Protein AF-A0A2P4P1Z4-F1 (afdb_monomer)

Solvent-accessible surface area (backbone atoms only — not comparable to full-atom values): 16993 Å² total; per-residue (Å²): 108,57,74,48,40,74,39,77,83,40,40,63,58,48,37,66,72,49,64,57,56,82,47,60,78,41,67,63,59,91,51,90,86,44,72,83,22,44,35,28,28,55,31,28,27,41,84,51,92,60,64,43,72,95,74,60,34,35,40,62,39,77,93,48,56,87,34,46,59,41,37,44,64,33,46,24,47,66,68,79,73,81,83,72,79,73,76,66,79,81,79,76,58,60,64,59,54,50,40,52,55,52,40,50,48,51,74,61,66,78,55,70,87,74,27,47,30,31,40,32,29,85,92,46,75,46,59,39,48,59,70,57,44,33,75,73,21,66,48,51,36,49,57,59,67,70,51,76,87,83,62,101,53,85,54,45,79,44,82,46,83,92,63,52,58,66,54,50,50,28,54,52,36,33,64,47,69,42,53,64,69,62,30,45,47,68,54,59,69,77,51,82,93,83,55,98,53,54,67,62,50,52,49,52,51,51,51,54,43,39,46,47,22,51,73,51,62,38,86,61,36,63,62,50,36,52,46,54,68,72,66,63,73,68,41,69,86,48,34,66,60,52,30,54,51,17,59,75,41,69,35,61,70,45,26,54,47,32,50,53,49,44,69,76,41,44,68,61,32,50,54,48,49,70,74,68,49,83,51,68,65,63,46,49,54,54,51,51,50,61,54,61,67,73,114

Sequence (295 aa):
MNENSKEENMKVLIKSKINDPNKKLFLNGDDPFDEKNWVTGKDLVFGLIADIGFRKIYKVKDCLKEYRDLLLLAGASEIKTPSISLLSNPTFNSKDKLLNSLLDKLVSQSDDKNFDVIFIIGEEKIGANKCVLSAVSTYFETMFSNGSNKSTENKIEISINDTTPNIFWVILRWLYGQSFEDAAKSVLRKRDEFTTEKESYELTFLIDILKATDFYEVELKDEVEDLIINSKYINFANVCEILELSDKFKATRLKDYCEKYIKLNRQLVIDQLVEFHEDTNERSKMLDLLLAVNE

Secondary structure (DSSP, 8-state):
-TTGGGSHHHHHHHHHHS--TTSEEEE-SS-TT-TTTEEEGGGEEET-SS-BGGGTBEE--HHHHTTHHHHHHTT-EE---------------HHHHHHHHHHHHHHHT--GGG-SEEEEETTEEEEE-HHHHHHH-HHHHHHHHHS----SSS-EEEEE-SS-HHHHHHHHHHHTT--HHHHHHHHHTTS-TT-TTHHHHHHHHHHHHHHHHHHTT-TTHHHHHHHHHHTT---TTTHHHHHHHHHHTT-HHHHHHHHHHHHHTHHHHHHHHHHH---HHHHHHHHHHHHHTT-

Radius of gyration: 38.15 Å; Cα contacts (8 Å, |Δi|>4): 318; chains: 1; bounding box: 73×74×98 Å

Structure (mmCIF, N/CA/C/O backbone):
data_AF-A0A2P4P1Z4-F1
#
_entry.id   AF-A0A2P4P1Z4-F1
#
loop_
_atom_site.group_PDB
_atom_site.id
_atom_site.type_symbol
_atom_site.label_atom_id
_atom_site.label_alt_id
_atom_site.label_comp_id
_atom_site.label_asym_id
_atom_site.label_entity_id
_atom_site.label_seq_id
_atom_site.pdbx_PDB_ins_code
_atom_site.Cartn_x
_atom_site.Cartn_y
_atom_site.Cartn_z
_atom_site.occupancy
_atom_site.B_iso_or_equiv
_atom_site.auth_seq_id
_atom_site.auth_comp_id
_atom_site.auth_asym_id
_atom_site.auth_atom_id
_atom_site.pdbx_PDB_model_num
ATOM 1 N N . MET A 1 1 ? 31.715 -40.811 -46.498 1.00 64.75 1 MET A N 1
ATOM 2 C CA . MET A 1 1 ? 32.907 -40.011 -46.110 1.00 64.75 1 MET A CA 1
ATOM 3 C C . MET A 1 1 ? 32.748 -39.365 -44.741 1.00 64.75 1 MET A C 1
ATOM 5 O O . MET A 1 1 ? 33.684 -39.470 -43.966 1.00 64.75 1 MET A O 1
ATOM 9 N N . ASN A 1 2 ? 31.602 -38.747 -44.426 1.00 71.94 2 ASN A N 1
ATOM 10 C CA . ASN A 1 2 ? 31.367 -38.125 -43.115 1.00 71.94 2 ASN A CA 1
ATOM 11 C C . ASN A 1 2 ? 31.402 -39.110 -41.931 1.00 71.94 2 ASN A C 1
ATOM 13 O O . ASN A 1 2 ? 31.990 -38.837 -40.891 1.00 71.94 2 ASN A O 1
ATOM 17 N N . GLU A 1 3 ? 30.798 -40.285 -42.093 1.00 73.88 3 GLU A N 1
ATOM 18 C CA . GLU A 1 3 ? 30.838 -41.337 -41.068 1.00 73.88 3 GLU A CA 1
ATOM 19 C C . GLU A 1 3 ? 32.280 -41.805 -40.837 1.00 73.88 3 GLU A C 1
ATOM 21 O O . GLU A 1 3 ? 32.770 -41.786 -39.713 1.00 73.88 3 GLU A O 1
ATOM 26 N N . ASN A 1 4 ? 33.017 -42.047 -41.925 1.00 74.94 4 ASN A N 1
ATOM 27 C CA . ASN A 1 4 ? 34.432 -42.414 -41.872 1.00 74.94 4 ASN A CA 1
ATOM 28 C C . ASN A 1 4 ? 35.324 -41.311 -41.266 1.00 74.94 4 ASN A C 1
ATOM 30 O O . ASN A 1 4 ? 36.367 -41.631 -40.713 1.00 74.94 4 ASN A O 1
ATOM 34 N N . SER A 1 5 ? 34.965 -40.020 -41.339 1.00 72.69 5 SER A N 1
ATOM 35 C CA . SER A 1 5 ? 35.764 -38.956 -40.695 1.00 72.69 5 SER A CA 1
ATOM 36 C C . SER A 1 5 ? 35.716 -38.981 -39.166 1.00 72.69 5 SER A C 1
ATOM 38 O O .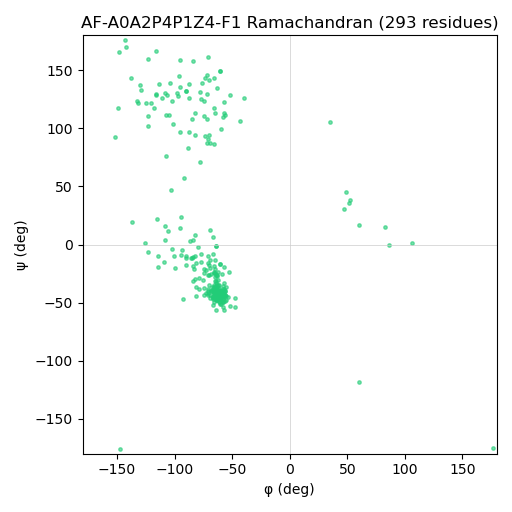 SER A 1 5 ? 36.556 -38.343 -38.526 1.00 72.69 5 SER A O 1
ATOM 40 N N . LYS A 1 6 ? 34.783 -39.740 -38.582 1.00 73.00 6 LYS A N 1
ATOM 41 C CA . LYS A 1 6 ? 34.670 -39.936 -37.132 1.00 73.00 6 LYS A CA 1
ATOM 42 C C . LYS A 1 6 ? 35.610 -41.032 -36.616 1.00 73.00 6 LYS A C 1
ATOM 44 O O . LYS A 1 6 ? 35.962 -41.020 -35.440 1.00 73.00 6 LYS A O 1
ATOM 49 N N . GLU A 1 7 ? 36.066 -41.936 -37.483 1.00 81.50 7 GLU A N 1
ATOM 50 C CA . GLU A 1 7 ? 36.982 -43.025 -37.133 1.00 81.50 7 GLU A CA 1
ATOM 51 C C . GLU A 1 7 ? 38.452 -42.594 -37.240 1.00 81.50 7 GLU A C 1
ATOM 53 O O . GLU A 1 7 ? 38.907 -42.143 -38.292 1.00 81.50 7 GLU A O 1
ATOM 58 N N . GLU A 1 8 ? 39.234 -42.782 -36.173 1.00 71.69 8 GLU A N 1
ATOM 59 C CA . GLU A 1 8 ? 40.626 -42.305 -36.095 1.00 71.69 8 GLU A CA 1
ATOM 60 C C . GLU A 1 8 ? 41.522 -42.871 -37.213 1.00 71.69 8 GLU A C 1
ATOM 62 O O . GLU A 1 8 ? 42.285 -42.135 -37.841 1.00 71.69 8 GLU A O 1
ATOM 67 N N . ASN A 1 9 ? 41.356 -44.155 -37.543 1.00 77.69 9 ASN A N 1
ATOM 68 C CA . ASN A 1 9 ? 42.131 -44.841 -38.582 1.00 77.69 9 ASN A CA 1
ATOM 69 C C . ASN A 1 9 ? 41.874 -44.281 -39.992 1.00 77.69 9 ASN A C 1
ATOM 71 O O . ASN A 1 9 ? 42.752 -44.315 -40.855 1.00 77.69 9 ASN A O 1
ATOM 75 N N . MET A 1 10 ? 40.684 -43.727 -40.230 1.00 78.38 10 MET A N 1
ATOM 76 C CA . MET A 1 10 ? 40.268 -43.216 -41.536 1.00 78.38 10 MET A CA 1
ATOM 77 C C . MET A 1 10 ? 40.630 -41.738 -41.733 1.00 78.38 10 MET A C 1
ATOM 79 O O . MET A 1 10 ? 40.727 -41.280 -42.875 1.00 78.38 10 MET A O 1
ATOM 83 N N . LYS A 1 11 ? 40.928 -40.992 -40.658 1.00 79.94 11 LYS A N 1
ATOM 84 C CA . LYS A 1 11 ? 41.331 -39.574 -40.730 1.00 79.94 11 LYS A CA 1
ATOM 85 C C . LYS A 1 11 ? 42.596 -39.360 -41.560 1.00 79.94 11 LYS A C 1
ATOM 87 O O . LYS A 1 11 ? 42.655 -38.416 -42.347 1.00 79.94 11 LYS A O 1
ATOM 92 N N . VAL A 1 12 ? 43.598 -40.231 -41.419 1.00 79.50 12 VAL A N 1
ATOM 93 C CA . VAL A 1 12 ? 44.870 -40.140 -42.164 1.00 79.50 12 VAL A CA 1
ATOM 94 C C . VAL A 1 12 ? 44.648 -40.358 -43.663 1.00 79.50 12 VAL A C 1
ATOM 96 O O . VAL A 1 12 ? 45.195 -39.626 -44.490 1.00 79.50 12 VAL A O 1
ATOM 99 N N . LEU A 1 13 ? 43.791 -41.319 -44.021 1.00 79.31 13 LEU A N 1
ATOM 100 C CA . LEU A 1 13 ? 43.437 -41.603 -45.410 1.00 79.31 13 LEU A CA 1
ATOM 101 C C . LEU A 1 13 ? 42.612 -40.467 -46.033 1.00 79.31 13 LEU A C 1
ATOM 103 O O . LEU A 1 13 ? 42.835 -40.092 -47.179 1.00 79.31 13 LEU A O 1
ATOM 107 N N . ILE A 1 14 ? 41.684 -39.880 -45.276 1.00 80.00 14 ILE A N 1
ATOM 108 C CA . ILE A 1 14 ? 40.886 -38.739 -45.738 1.00 80.00 14 ILE A CA 1
ATOM 109 C C . ILE A 1 14 ? 41.783 -37.516 -45.963 1.00 80.00 14 ILE A C 1
ATOM 111 O O . ILE A 1 14 ? 41.702 -36.900 -47.024 1.00 80.00 14 ILE A O 1
ATOM 115 N N . LYS A 1 15 ? 42.699 -37.208 -45.036 1.00 77.50 15 LYS A N 1
ATOM 116 C CA . LYS A 1 15 ? 43.670 -36.112 -45.199 1.00 77.50 15 LYS A CA 1
ATOM 117 C C . LYS A 1 15 ? 44.581 -36.303 -46.413 1.00 77.50 15 LYS A C 1
ATOM 119 O O . LYS A 1 15 ? 44.862 -35.338 -47.112 1.00 77.50 15 LYS A O 1
ATOM 124 N N . SER A 1 16 ? 45.022 -37.530 -46.702 1.00 78.88 16 SER A N 1
ATOM 125 C CA . SER A 1 16 ? 45.861 -37.792 -47.882 1.00 78.88 16 SER A CA 1
ATOM 126 C C . SER A 1 16 ? 45.094 -37.675 -49.205 1.00 78.88 16 SER A C 1
ATOM 128 O O . SER A 1 16 ? 45.689 -37.346 -50.230 1.00 78.88 16 SER A O 1
ATOM 130 N N . LYS A 1 17 ? 43.773 -37.901 -49.194 1.00 78.19 17 LYS A N 1
ATOM 131 C CA . LYS A 1 17 ? 42.887 -37.699 -50.353 1.00 78.19 17 LYS A CA 1
ATOM 132 C C . LYS A 1 17 ? 42.447 -36.242 -50.529 1.00 78.19 17 LYS A C 1
ATOM 134 O O . LYS A 1 17 ? 42.222 -35.819 -51.660 1.00 78.19 17 LYS A O 1
ATOM 139 N N . ILE A 1 18 ? 42.354 -35.484 -49.437 1.00 78.06 18 ILE A N 1
ATOM 140 C CA . ILE A 1 18 ? 42.056 -34.043 -49.395 1.00 78.06 18 ILE A CA 1
ATOM 141 C C . ILE A 1 18 ? 43.368 -33.275 -49.140 1.00 78.06 18 ILE A C 1
ATOM 143 O O . ILE A 1 18 ? 43.471 -32.435 -48.254 1.00 78.06 18 ILE A O 1
ATOM 147 N N . ASN A 1 19 ? 44.421 -33.623 -49.882 1.00 69.88 19 ASN A N 1
ATOM 148 C CA . ASN A 1 19 ? 45.768 -33.097 -49.647 1.00 69.88 19 ASN A CA 1
ATOM 149 C C . ASN A 1 19 ? 45.981 -31.666 -50.167 1.00 69.88 19 ASN A C 1
ATOM 151 O O . ASN A 1 19 ? 46.969 -31.036 -49.796 1.00 69.88 19 ASN A O 1
ATOM 155 N N . ASP A 1 20 ? 45.082 -31.160 -51.015 1.00 79.00 20 ASP A N 1
ATOM 156 C CA . ASP A 1 20 ? 45.133 -29.793 -51.526 1.00 79.00 20 ASP A CA 1
ATOM 157 C C . ASP A 1 20 ? 44.132 -28.894 -50.780 1.00 79.00 20 ASP A C 1
ATOM 159 O O . ASP A 1 20 ? 42.929 -28.936 -51.065 1.00 79.00 20 ASP A O 1
ATOM 163 N N . PRO A 1 21 ? 44.607 -28.040 -49.857 1.00 67.88 21 PRO A N 1
ATOM 164 C CA . PRO A 1 21 ? 43.753 -27.131 -49.102 1.00 67.88 21 PRO A CA 1
ATOM 165 C C . PRO A 1 21 ? 43.184 -25.988 -49.959 1.00 67.88 21 PRO A C 1
ATOM 167 O O . PRO A 1 21 ? 42.320 -25.253 -49.490 1.00 67.88 21 PRO A O 1
ATOM 170 N N . ASN A 1 22 ? 43.649 -25.799 -51.199 1.00 77.25 22 ASN A N 1
ATOM 171 C CA . ASN A 1 22 ? 43.136 -24.776 -52.117 1.00 77.25 22 ASN A CA 1
ATOM 172 C C . ASN A 1 22 ? 42.044 -25.305 -53.050 1.00 77.25 22 ASN A C 1
ATOM 174 O O . ASN A 1 22 ? 41.460 -24.532 -53.814 1.00 77.25 22 ASN A O 1
ATOM 178 N N . LYS A 1 23 ? 41.752 -26.607 -53.000 1.00 86.12 23 LYS A N 1
ATOM 179 C CA . LYS A 1 23 ? 40.744 -27.214 -53.858 1.00 86.12 23 LYS A CA 1
ATOM 180 C C . LYS A 1 23 ? 39.343 -26.893 -53.338 1.00 86.12 23 LYS A C 1
ATOM 182 O O . LYS A 1 23 ? 39.007 -27.163 -52.185 1.00 86.12 23 LYS A O 1
ATOM 187 N N . LYS A 1 24 ? 38.510 -26.318 -54.208 1.00 88.75 24 LYS A N 1
ATOM 188 C CA . LYS A 1 24 ? 37.094 -26.047 -53.933 1.00 88.75 24 LYS A CA 1
ATOM 189 C C . LYS A 1 24 ? 36.307 -27.356 -53.967 1.00 88.75 24 LYS A C 1
ATOM 191 O O . LYS A 1 24 ? 35.930 -27.824 -55.035 1.00 88.75 24 LYS A O 1
ATOM 196 N N . LEU A 1 25 ? 36.142 -27.980 -52.808 1.00 88.31 25 LEU A N 1
ATOM 197 C CA . LEU A 1 25 ? 35.558 -29.319 -52.676 1.00 88.31 25 LEU A CA 1
ATOM 198 C C . LEU A 1 25 ? 34.169 -29.317 -52.045 1.00 88.31 25 LEU A C 1
ATOM 200 O O . LEU A 1 25 ? 33.483 -30.333 -52.117 1.00 88.31 25 LEU A O 1
ATOM 204 N N . PHE A 1 26 ? 33.762 -28.213 -51.420 1.00 91.25 26 PHE A N 1
ATOM 205 C CA . PHE A 1 26 ? 32.544 -28.166 -50.623 1.00 91.25 26 PHE A CA 1
ATOM 206 C C . PHE A 1 26 ? 31.540 -27.204 -51.230 1.00 91.25 26 PHE A C 1
ATOM 208 O O . PHE A 1 26 ? 31.863 -26.045 -51.490 1.00 91.25 26 PHE A O 1
ATOM 215 N N . LEU A 1 27 ? 30.316 -27.691 -51.413 1.00 91.88 27 LEU A N 1
ATOM 216 C CA . LEU A 1 27 ? 29.179 -26.889 -51.830 1.00 91.88 27 LEU A CA 1
ATOM 217 C C . LEU A 1 27 ? 28.577 -26.186 -50.603 1.00 91.88 27 LEU A C 1
ATOM 219 O O . LEU A 1 27 ? 27.774 -26.760 -49.877 1.00 91.88 27 LEU A O 1
ATOM 223 N N . ASN A 1 28 ? 28.999 -24.949 -50.343 1.00 90.88 28 ASN A N 1
ATOM 224 C CA . ASN A 1 28 ? 28.513 -24.099 -49.253 1.00 90.88 28 ASN A CA 1
ATOM 225 C C . ASN A 1 28 ? 27.348 -23.210 -49.723 1.00 90.88 28 ASN A C 1
ATOM 227 O O . ASN A 1 28 ? 27.385 -21.977 -49.662 1.00 90.88 28 ASN A O 1
ATOM 231 N N . GLY A 1 29 ? 26.303 -23.853 -50.232 1.00 87.25 29 GLY A N 1
ATOM 232 C CA . GLY A 1 29 ? 25.101 -23.245 -50.795 1.00 87.25 29 GLY A CA 1
ATOM 233 C C . GLY A 1 29 ? 24.174 -24.315 -51.357 1.00 87.25 29 GLY A C 1
ATOM 234 O O . GLY A 1 29 ? 24.454 -25.502 -51.209 1.00 87.25 29 GLY A O 1
ATOM 235 N N . ASP A 1 30 ? 23.089 -23.888 -51.993 1.00 86.50 30 ASP A N 1
ATOM 236 C CA . ASP A 1 30 ? 22.033 -24.807 -52.435 1.00 86.50 30 ASP A CA 1
ATOM 237 C C . ASP A 1 30 ? 22.133 -25.158 -53.929 1.00 86.50 30 ASP A C 1
ATOM 239 O O . ASP A 1 30 ? 21.618 -26.190 -54.352 1.00 86.50 30 ASP A O 1
ATOM 243 N N . ASP A 1 31 ? 22.825 -24.337 -54.730 1.00 88.94 31 ASP A N 1
ATOM 244 C CA . ASP A 1 31 ? 22.955 -24.531 -56.179 1.00 88.94 31 ASP A CA 1
ATOM 245 C C . ASP A 1 31 ? 24.351 -25.067 -56.561 1.00 88.94 31 ASP A C 1
ATOM 247 O O . ASP A 1 31 ? 25.333 -24.320 -56.451 1.00 88.94 31 ASP A O 1
ATOM 251 N N . PRO A 1 32 ? 24.473 -26.327 -57.028 1.00 88.00 32 PRO A N 1
ATOM 252 C CA . PRO A 1 32 ? 25.741 -26.914 -57.456 1.00 88.00 32 PRO A CA 1
ATOM 253 C C . PRO A 1 32 ? 26.292 -26.341 -58.767 1.00 88.00 32 PRO A C 1
ATOM 255 O O . PRO A 1 32 ? 27.472 -26.558 -59.051 1.00 88.00 32 PRO A O 1
ATOM 258 N N . PHE A 1 33 ? 25.480 -25.632 -59.555 1.00 91.00 33 PHE A N 1
ATOM 259 C CA . PHE A 1 33 ? 25.900 -25.014 -60.814 1.00 91.00 33 PHE A CA 1
ATOM 260 C C . PHE A 1 33 ? 26.421 -23.581 -60.632 1.00 91.00 33 PHE A C 1
ATOM 262 O O . PHE A 1 33 ? 27.054 -23.045 -61.541 1.00 91.00 33 PHE A O 1
ATOM 269 N N . ASP A 1 34 ? 26.233 -22.979 -59.453 1.00 88.94 34 ASP A N 1
ATOM 270 C CA . ASP A 1 34 ? 26.869 -21.711 -59.092 1.00 88.94 34 ASP A CA 1
ATOM 271 C C . ASP A 1 34 ? 28.281 -21.954 -58.530 1.00 88.94 34 ASP A C 1
ATOM 273 O O . ASP A 1 34 ? 28.476 -22.399 -57.395 1.00 88.94 34 ASP A O 1
ATOM 277 N N . GLU A 1 35 ? 29.305 -21.606 -59.314 1.00 85.38 35 GLU A N 1
ATOM 278 C CA . GLU A 1 35 ? 30.720 -21.726 -58.933 1.00 85.38 35 GLU A CA 1
ATOM 279 C C . GLU A 1 35 ? 31.094 -20.962 -57.648 1.00 85.38 35 GLU A C 1
ATOM 281 O O . GLU A 1 35 ? 32.130 -21.248 -57.029 1.00 85.38 35 GLU A O 1
ATOM 286 N N . LYS A 1 36 ? 30.280 -19.981 -57.236 1.00 85.19 36 LYS A N 1
ATOM 287 C CA . LYS A 1 36 ? 30.476 -19.231 -55.988 1.00 85.19 36 LYS A CA 1
ATOM 288 C C . LYS A 1 36 ? 30.103 -20.047 -54.755 1.00 85.19 36 LYS A C 1
ATOM 290 O O . LYS A 1 36 ? 30.660 -19.785 -53.691 1.00 85.19 36 LYS A O 1
ATOM 295 N N . ASN A 1 37 ? 29.225 -21.041 -54.894 1.00 88.94 37 ASN A N 1
ATOM 296 C CA . ASN A 1 37 ? 28.872 -21.944 -53.800 1.00 88.94 37 ASN A CA 1
ATOM 297 C C . ASN A 1 37 ? 29.988 -22.954 -53.513 1.00 88.94 37 ASN A C 1
ATOM 299 O O . ASN A 1 37 ? 30.061 -23.482 -52.407 1.00 88.94 37 ASN A O 1
ATOM 303 N N . TRP A 1 38 ? 30.891 -23.200 -54.464 1.00 91.75 38 TRP A N 1
ATOM 304 C CA . TRP A 1 38 ? 32.030 -24.090 -54.266 1.00 91.75 38 TRP A CA 1
ATOM 305 C C . TRP A 1 38 ? 33.186 -23.372 -53.563 1.00 91.75 38 TRP A C 1
ATOM 307 O O . TRP A 1 38 ? 33.843 -22.489 -54.128 1.00 91.75 38 TRP A O 1
ATOM 317 N N . VAL A 1 39 ? 33.466 -23.795 -52.330 1.00 91.69 39 VAL A N 1
ATOM 318 C CA . VAL A 1 39 ? 34.489 -23.214 -51.451 1.00 91.69 39 VAL A CA 1
ATOM 319 C C . VAL A 1 39 ? 35.513 -24.256 -51.007 1.00 91.69 39 VAL A C 1
ATOM 321 O O . VAL A 1 39 ? 35.296 -25.471 -51.088 1.00 91.69 39 VAL A O 1
ATOM 324 N N . THR A 1 40 ? 36.678 -23.776 -50.578 1.00 92.06 40 THR A N 1
ATOM 325 C CA . THR A 1 40 ? 37.731 -24.626 -50.014 1.00 92.06 40 THR A CA 1
ATOM 326 C C . THR A 1 40 ? 37.464 -24.880 -48.530 1.00 92.06 40 THR A C 1
ATOM 328 O O . THR A 1 40 ? 36.768 -24.101 -47.878 1.00 92.06 40 THR A O 1
ATOM 331 N N . GLY A 1 41 ? 38.025 -25.957 -47.972 1.00 90.00 41 GLY A N 1
ATOM 332 C CA . GLY A 1 41 ? 37.876 -26.244 -46.542 1.00 90.00 41 GLY A CA 1
ATOM 333 C C . GLY A 1 41 ? 38.467 -25.140 -45.659 1.00 90.00 41 GLY A C 1
ATOM 334 O O . GLY A 1 41 ? 37.808 -24.699 -44.728 1.00 90.00 41 GLY A O 1
ATOM 335 N N . LYS A 1 42 ? 39.653 -24.611 -45.996 1.00 90.50 42 LYS A N 1
ATOM 336 C CA . LYS A 1 42 ? 40.329 -23.531 -45.242 1.00 90.50 42 LYS A CA 1
ATOM 337 C C . LYS A 1 42 ? 39.557 -22.208 -45.177 1.00 90.50 42 LYS A C 1
ATOM 339 O O . LYS A 1 42 ? 39.791 -21.411 -44.273 1.00 90.50 42 LYS A O 1
ATOM 344 N N . ASP A 1 43 ? 38.669 -21.976 -46.140 1.00 92.62 43 ASP A N 1
ATOM 345 C CA . ASP A 1 43 ? 37.875 -20.754 -46.230 1.00 92.62 43 ASP A CA 1
ATOM 346 C C . ASP A 1 43 ? 36.595 -20.856 -45.377 1.00 92.62 43 ASP A C 1
ATOM 348 O O . ASP A 1 43 ? 35.924 -19.852 -45.148 1.00 92.62 43 ASP A O 1
ATOM 352 N N . LEU A 1 44 ? 36.250 -22.055 -44.892 1.00 93.56 44 LEU A N 1
ATOM 353 C CA . LEU A 1 44 ? 35.066 -22.315 -44.078 1.00 93.56 44 LEU A CA 1
ATOM 354 C C . LEU A 1 44 ? 35.355 -22.159 -42.586 1.00 93.56 44 LEU A C 1
ATOM 356 O O . LEU A 1 44 ? 36.311 -22.725 -42.048 1.00 93.56 44 LEU A O 1
ATOM 360 N N . VAL A 1 45 ? 34.479 -21.425 -41.897 1.00 94.19 45 VAL A N 1
ATOM 361 C CA . VAL A 1 45 ? 34.605 -21.190 -40.457 1.00 94.19 45 VAL A CA 1
ATOM 362 C C . VAL A 1 45 ? 33.281 -21.419 -39.731 1.00 94.19 45 VAL A C 1
ATOM 364 O O . VAL A 1 45 ? 32.257 -20.794 -40.026 1.00 94.19 45 VAL A O 1
ATOM 367 N N . PHE A 1 46 ? 33.307 -22.318 -38.748 1.00 92.25 46 PHE A N 1
ATOM 368 C CA . PHE A 1 46 ? 32.202 -22.557 -37.822 1.00 92.25 46 PHE A CA 1
ATOM 369 C C . PHE A 1 46 ? 32.078 -21.417 -36.806 1.00 92.25 46 PHE A C 1
ATOM 371 O O . PHE A 1 46 ? 33.075 -20.876 -36.329 1.00 92.25 46 PHE A O 1
ATOM 378 N N . GLY A 1 47 ? 30.840 -21.071 -36.447 1.00 87.06 47 GLY A N 1
ATOM 379 C CA . GLY A 1 47 ? 30.543 -20.038 -35.448 1.00 87.06 47 GLY A CA 1
ATOM 380 C C . GLY A 1 47 ? 30.481 -18.607 -35.991 1.00 87.06 47 GLY A C 1
ATOM 381 O O . GLY A 1 47 ? 30.196 -17.687 -35.229 1.00 87.06 47 GLY A O 1
ATOM 382 N N . LEU A 1 48 ? 30.704 -18.391 -37.294 1.00 89.25 48 LEU A N 1
ATOM 383 C CA . LEU A 1 48 ? 30.464 -17.090 -37.922 1.00 89.25 48 LEU A CA 1
ATOM 384 C C . LEU A 1 48 ? 28.968 -16.776 -38.013 1.00 89.25 48 LEU A C 1
ATOM 386 O O . LEU A 1 48 ? 28.147 -17.635 -38.339 1.00 89.25 48 LEU A O 1
ATOM 390 N N . ILE A 1 49 ? 28.619 -15.507 -37.796 1.00 86.38 49 ILE A N 1
ATOM 391 C CA . ILE A 1 49 ? 27.247 -15.014 -37.984 1.00 86.38 49 ILE A CA 1
ATOM 392 C C . ILE A 1 49 ? 26.962 -14.784 -39.477 1.00 86.38 49 ILE A C 1
ATOM 394 O O . ILE A 1 49 ? 25.880 -15.148 -39.946 1.00 86.38 49 ILE A O 1
ATOM 398 N N . ALA A 1 50 ? 27.948 -14.275 -40.226 1.00 89.06 50 ALA A N 1
ATOM 399 C CA . ALA A 1 50 ? 27.876 -13.981 -41.659 1.00 89.06 50 ALA A CA 1
ATOM 400 C C . ALA A 1 50 ? 29.241 -14.163 -42.355 1.00 89.06 50 ALA A C 1
ATOM 402 O O . ALA A 1 50 ? 30.278 -14.231 -41.690 1.00 89.06 50 ALA A O 1
ATOM 403 N N . ASP A 1 51 ? 29.223 -14.219 -43.688 1.00 90.94 51 ASP A N 1
ATOM 404 C CA . ASP A 1 51 ? 30.427 -14.295 -44.520 1.00 90.94 51 ASP A CA 1
ATOM 405 C C . ASP A 1 51 ? 31.268 -13.017 -44.412 1.00 90.94 51 ASP A C 1
ATOM 407 O O . ASP A 1 51 ? 30.755 -11.897 -44.380 1.00 90.94 51 ASP A O 1
ATOM 411 N N . ILE A 1 52 ? 32.588 -13.177 -44.429 1.00 88.44 52 ILE A N 1
ATOM 412 C CA . ILE A 1 52 ? 33.561 -12.085 -44.416 1.00 88.44 52 ILE A CA 1
ATOM 413 C C . ILE A 1 52 ? 34.185 -12.009 -45.817 1.00 88.44 52 ILE A C 1
ATOM 415 O O . ILE A 1 52 ? 35.311 -12.455 -46.070 1.00 88.44 52 ILE A O 1
ATOM 419 N N . GLY A 1 53 ? 33.414 -11.446 -46.753 1.00 78.19 53 GLY A N 1
ATOM 420 C CA . GLY A 1 53 ? 33.695 -11.493 -48.194 1.00 78.19 53 GLY A CA 1
ATOM 421 C C . GLY A 1 53 ? 35.060 -10.936 -48.616 1.00 78.19 53 GLY A C 1
ATOM 422 O O . GLY A 1 53 ? 35.692 -11.482 -49.517 1.00 78.19 53 GLY A O 1
ATOM 423 N N . PHE A 1 54 ? 35.582 -9.915 -47.926 1.00 78.50 54 PHE A N 1
ATOM 424 C CA . PHE A 1 54 ? 36.884 -9.314 -48.259 1.00 78.50 54 PHE A CA 1
ATOM 425 C C . PHE A 1 54 ? 38.087 -10.223 -47.952 1.00 78.50 54 PHE A C 1
ATOM 427 O O . PHE A 1 54 ? 39.170 -10.002 -48.489 1.00 78.50 54 PHE A O 1
ATO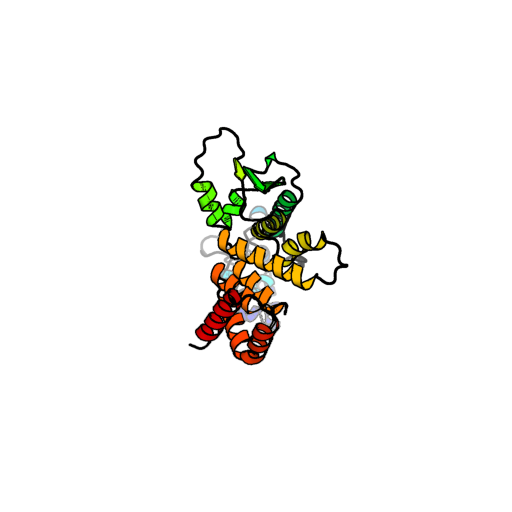M 434 N N . ARG A 1 55 ? 37.914 -11.254 -47.114 1.00 75.75 55 ARG A N 1
ATOM 435 C CA . ARG A 1 55 ? 38.953 -12.255 -46.805 1.00 75.75 55 ARG A CA 1
ATOM 436 C C . ARG A 1 55 ? 38.677 -13.623 -47.418 1.00 75.75 55 ARG A C 1
ATOM 438 O O . ARG A 1 55 ? 39.457 -14.534 -47.170 1.00 75.75 55 ARG A O 1
ATOM 445 N N . LYS A 1 56 ? 37.603 -13.764 -48.209 1.00 84.94 56 LYS A N 1
ATOM 446 C CA . LYS A 1 56 ? 37.106 -15.063 -48.697 1.00 84.94 56 LYS A CA 1
ATOM 447 C C . LYS A 1 56 ? 36.906 -16.063 -47.552 1.00 84.94 56 LYS A C 1
ATOM 449 O O . LYS A 1 56 ? 37.218 -17.233 -47.696 1.00 84.94 56 LYS A O 1
ATOM 454 N N . ILE A 1 57 ? 36.424 -15.581 -46.407 1.00 90.25 57 ILE A N 1
ATOM 455 C CA . ILE A 1 57 ? 36.072 -16.428 -45.269 1.00 90.25 57 ILE A CA 1
ATOM 456 C C . ILE A 1 57 ? 34.554 -16.558 -45.267 1.00 90.25 57 ILE A C 1
ATOM 458 O O . ILE A 1 57 ? 33.846 -15.552 -45.214 1.00 90.25 57 ILE A O 1
ATOM 462 N N . TYR A 1 58 ? 34.065 -17.787 -45.312 1.00 93.06 58 TYR A N 1
ATOM 463 C CA . TYR A 1 58 ? 32.651 -18.101 -45.417 1.00 93.06 58 TYR A CA 1
ATOM 464 C C . TYR A 1 58 ? 32.167 -18.781 -44.143 1.00 93.06 58 TYR A C 1
ATOM 466 O O . TYR A 1 58 ? 32.819 -19.668 -43.583 1.00 93.06 58 TYR A O 1
ATOM 474 N N . LYS A 1 59 ? 30.981 -18.382 -43.698 1.00 94.31 59 LYS A N 1
ATOM 475 C CA . LYS A 1 59 ? 30.231 -19.107 -42.687 1.00 94.31 59 LYS A CA 1
ATOM 476 C C . LYS A 1 59 ? 29.877 -20.482 -43.244 1.00 94.31 59 LYS A C 1
ATOM 478 O O . LYS A 1 59 ? 29.381 -20.597 -44.365 1.00 94.31 59 LYS A O 1
ATOM 483 N N . VAL A 1 60 ? 30.074 -21.522 -42.437 1.00 93.81 60 VAL A N 1
ATOM 484 C CA . VAL A 1 60 ? 29.541 -22.854 -42.752 1.00 93.81 60 VAL A CA 1
ATOM 485 C C . VAL A 1 60 ? 28.012 -22.791 -42.727 1.00 93.81 60 VAL A C 1
ATOM 487 O O . VAL A 1 60 ? 27.414 -22.560 -41.670 1.00 93.81 60 VAL A O 1
ATOM 490 N N . LYS A 1 61 ? 27.378 -22.964 -43.891 1.00 93.00 61 LYS A N 1
ATOM 491 C CA . LYS A 1 61 ? 25.916 -23.006 -44.019 1.00 93.00 61 LYS A CA 1
ATOM 492 C C . LYS A 1 61 ? 25.342 -24.291 -43.429 1.00 93.00 61 LYS A C 1
ATOM 494 O O . LYS A 1 61 ? 26.047 -25.282 -43.247 1.00 93.00 61 LYS A O 1
ATOM 499 N N . ASP A 1 62 ? 24.043 -24.265 -43.141 1.00 89.69 62 ASP A N 1
ATOM 500 C CA . ASP A 1 62 ? 23.347 -25.349 -42.443 1.00 89.69 62 ASP A CA 1
ATOM 501 C C . ASP A 1 62 ? 23.482 -26.704 -43.149 1.00 89.69 62 ASP A C 1
ATOM 503 O O . ASP A 1 62 ? 23.750 -27.701 -42.483 1.00 89.69 62 ASP A O 1
ATOM 507 N N . CYS A 1 63 ? 23.440 -26.727 -44.487 1.00 88.75 63 CYS A N 1
ATOM 508 C CA . CYS A 1 63 ? 23.623 -27.933 -45.303 1.00 88.75 63 CYS A CA 1
ATOM 509 C C . CYS A 1 63 ? 24.972 -28.645 -45.086 1.00 88.75 63 CYS A C 1
ATOM 511 O O . CYS A 1 63 ? 25.080 -29.852 -45.294 1.00 88.75 63 CYS A O 1
ATOM 513 N N . LEU A 1 64 ? 26.000 -27.916 -44.644 1.00 91.38 64 LEU A N 1
ATOM 514 C CA . LEU A 1 64 ? 27.334 -28.450 -44.396 1.00 91.38 64 LEU A CA 1
ATOM 515 C C . LEU A 1 64 ? 27.619 -28.721 -42.911 1.00 91.38 64 LEU A C 1
ATOM 517 O O . LEU A 1 64 ? 28.628 -29.355 -42.593 1.00 91.38 64 LEU A O 1
ATOM 521 N N . LYS A 1 65 ? 26.751 -28.286 -41.986 1.00 89.06 65 LYS A N 1
ATOM 522 C CA . LYS A 1 65 ? 26.998 -28.408 -40.537 1.00 89.06 65 LYS A CA 1
ATOM 523 C C . LYS A 1 65 ? 27.139 -29.854 -40.067 1.00 89.06 65 LYS A C 1
ATOM 525 O O . LYS A 1 65 ? 27.958 -30.126 -39.192 1.00 89.06 65 LYS A O 1
ATOM 530 N N . GLU A 1 66 ? 26.396 -30.784 -40.663 1.00 89.31 66 GLU A N 1
ATOM 531 C CA . GLU A 1 66 ? 26.465 -32.213 -40.322 1.00 89.31 66 GLU A CA 1
ATOM 532 C C . GLU A 1 66 ? 27.822 -32.847 -40.666 1.00 89.31 66 GLU A C 1
ATOM 534 O O . GLU A 1 66 ? 28.187 -33.882 -40.106 1.00 89.31 66 GLU A O 1
ATOM 539 N N . TYR A 1 67 ? 28.602 -32.207 -41.542 1.00 90.38 67 TYR A N 1
ATOM 540 C CA . TYR A 1 67 ? 29.907 -32.669 -42.017 1.00 90.38 67 TYR A CA 1
ATOM 541 C C . TYR A 1 67 ? 31.079 -32.095 -41.216 1.00 90.38 67 TYR A C 1
ATOM 543 O O . TYR A 1 67 ? 32.196 -31.999 -41.724 1.00 90.38 67 TYR A O 1
ATOM 551 N N . ARG A 1 68 ? 30.835 -31.687 -39.965 1.00 90.38 68 ARG A N 1
ATOM 552 C CA . ARG A 1 68 ? 31.784 -30.941 -39.131 1.00 90.38 68 ARG A CA 1
ATOM 553 C C . ARG A 1 68 ? 33.191 -31.531 -39.110 1.00 90.38 68 ARG A C 1
ATOM 555 O O . ARG A 1 68 ? 34.144 -30.822 -39.418 1.00 90.38 68 ARG A O 1
ATOM 562 N N . ASP A 1 69 ? 33.326 -32.813 -38.791 1.00 88.75 69 ASP A N 1
ATOM 563 C CA . ASP A 1 69 ? 34.642 -33.447 -38.664 1.00 88.75 69 ASP A CA 1
ATOM 564 C C . ASP A 1 69 ? 35.367 -33.524 -40.011 1.00 88.75 69 ASP A C 1
ATOM 566 O O . ASP A 1 69 ? 36.559 -33.232 -40.092 1.00 88.75 69 ASP A O 1
ATOM 570 N N . LEU A 1 70 ? 34.642 -33.829 -41.090 1.00 90.00 70 LEU A N 1
ATOM 571 C CA . LEU A 1 70 ? 35.184 -33.825 -42.448 1.00 90.00 70 LEU A CA 1
ATOM 572 C C . LEU A 1 70 ? 35.673 -32.431 -42.862 1.00 90.00 70 LEU A C 1
ATOM 574 O O . LEU A 1 70 ? 36.753 -32.306 -43.439 1.00 90.00 70 LEU A O 1
ATOM 578 N N . LEU A 1 71 ? 34.902 -31.388 -42.548 1.00 91.31 71 LEU A N 1
ATOM 579 C CA . LEU A 1 71 ? 35.268 -30.004 -42.837 1.00 91.31 71 LEU A CA 1
ATOM 580 C C . LEU A 1 71 ? 36.514 -29.576 -42.060 1.00 91.31 71 LEU A C 1
ATOM 582 O O . LEU A 1 71 ? 37.427 -29.004 -42.653 1.00 91.31 71 LEU A O 1
ATOM 586 N N . LEU A 1 72 ? 36.595 -29.905 -40.768 1.00 89.62 72 LEU A N 1
ATOM 587 C CA . LEU A 1 72 ? 37.784 -29.638 -39.953 1.00 89.62 72 LEU A CA 1
ATOM 588 C C . LEU A 1 72 ? 39.020 -30.376 -40.496 1.00 89.62 72 LEU A C 1
ATOM 590 O O . LEU A 1 72 ? 40.105 -29.800 -40.566 1.00 89.62 72 LEU A O 1
ATOM 594 N N . LEU A 1 73 ? 38.869 -31.629 -40.943 1.00 88.50 73 LEU A N 1
ATOM 595 C CA . LEU A 1 73 ? 39.952 -32.383 -41.591 1.00 88.50 73 LEU A CA 1
ATOM 596 C C . LEU A 1 73 ? 40.403 -31.751 -42.913 1.00 88.50 73 LEU A C 1
ATOM 598 O O . LEU A 1 73 ? 41.580 -31.850 -43.252 1.00 88.50 73 LEU A O 1
ATOM 602 N N . ALA A 1 74 ? 39.488 -31.103 -43.635 1.00 88.06 74 ALA A N 1
ATOM 603 C CA . ALA A 1 74 ? 39.760 -30.402 -44.885 1.00 88.06 74 ALA A CA 1
ATOM 604 C C . ALA A 1 74 ? 40.286 -28.964 -44.701 1.00 88.06 74 ALA A C 1
ATOM 606 O O . ALA A 1 74 ? 40.495 -28.254 -45.685 1.00 88.06 74 ALA A O 1
ATOM 607 N N . GLY A 1 75 ? 40.511 -28.535 -43.455 1.00 88.31 75 GLY A N 1
ATOM 608 C CA . GLY A 1 75 ? 41.124 -27.251 -43.118 1.00 88.31 75 GLY A CA 1
ATOM 609 C C . GLY A 1 75 ? 40.165 -26.193 -42.579 1.00 88.31 75 GLY A C 1
ATOM 610 O O . GLY A 1 75 ? 40.630 -25.096 -42.276 1.00 88.31 75 GLY A O 1
ATOM 611 N N . ALA A 1 76 ? 38.871 -26.493 -42.428 1.00 92.25 76 ALA A N 1
ATOM 612 C CA . ALA A 1 76 ? 37.938 -25.562 -41.801 1.00 92.25 76 ALA A CA 1
ATOM 613 C C . ALA A 1 76 ? 38.361 -25.260 -40.362 1.00 92.25 76 ALA A C 1
ATOM 615 O O . ALA A 1 76 ? 38.941 -26.101 -39.670 1.00 92.25 76 ALA A O 1
ATOM 616 N N . SER A 1 77 ? 38.048 -24.054 -39.903 1.00 92.06 77 SER A N 1
ATOM 617 C CA . SER A 1 77 ? 38.320 -23.636 -38.527 1.00 92.06 77 SER A CA 1
ATOM 618 C C . SER A 1 77 ? 37.028 -23.359 -37.769 1.00 92.06 77 SER A C 1
ATOM 620 O O . SER A 1 77 ? 35.945 -23.285 -38.342 1.00 92.06 77 SER A O 1
ATOM 622 N N . GLU A 1 78 ? 37.117 -23.247 -36.451 1.00 92.38 78 GLU A N 1
ATOM 623 C CA . GLU A 1 78 ? 35.977 -22.947 -35.591 1.00 92.38 78 GLU A CA 1
ATOM 624 C C . GLU A 1 78 ? 36.339 -21.785 -34.679 1.00 92.38 78 GLU A C 1
ATOM 626 O O . GLU A 1 78 ? 37.422 -21.759 -34.082 1.00 92.38 78 GLU A O 1
ATOM 631 N N . ILE A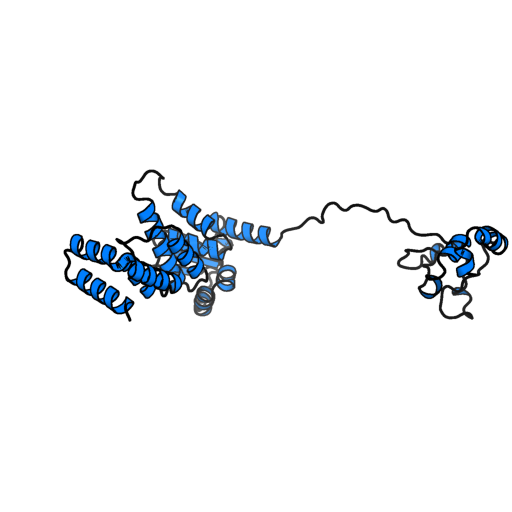 1 79 ? 35.438 -20.808 -34.592 1.00 88.38 79 ILE A N 1
ATOM 632 C CA . ILE A 1 79 ? 35.621 -19.661 -33.712 1.00 88.38 79 ILE A CA 1
ATOM 633 C C . ILE A 1 79 ? 35.593 -20.148 -32.270 1.00 88.38 79 ILE A C 1
ATOM 635 O O . ILE A 1 79 ? 34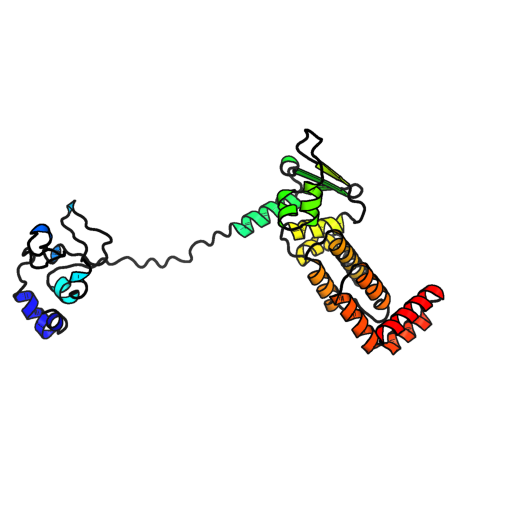.579 -20.623 -31.766 1.00 88.38 79 ILE A O 1
ATOM 639 N N . LYS A 1 80 ? 36.717 -19.958 -31.584 1.00 83.88 80 LYS A N 1
ATOM 640 C CA . LYS A 1 80 ? 36.802 -20.088 -30.134 1.00 83.88 80 LYS A CA 1
ATOM 641 C C . LYS A 1 80 ? 36.4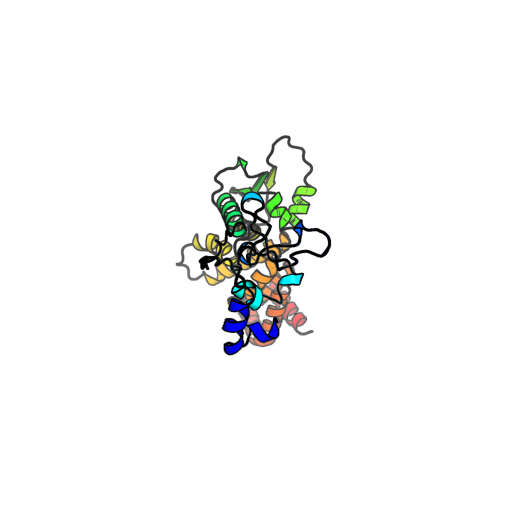43 -18.741 -29.527 1.00 83.88 80 LYS A C 1
ATOM 643 O O . LYS A 1 80 ? 37.279 -17.842 -29.468 1.00 83.88 80 LYS A O 1
ATOM 648 N N . THR A 1 81 ? 35.193 -18.576 -29.116 1.00 73.25 81 THR A N 1
ATOM 649 C CA . THR A 1 81 ? 34.788 -17.391 -28.356 1.00 73.25 81 THR A CA 1
ATOM 650 C C . THR A 1 81 ? 35.370 -17.477 -26.945 1.00 73.25 81 THR A C 1
ATOM 652 O O . THR A 1 81 ? 35.181 -18.509 -26.294 1.00 73.25 81 THR A O 1
ATOM 655 N N . PRO A 1 82 ? 36.048 -16.431 -26.437 1.00 73.50 82 PRO A N 1
ATOM 656 C CA . PRO A 1 82 ? 36.423 -16.377 -25.031 1.00 73.50 82 PRO A CA 1
ATOM 657 C C . PRO A 1 82 ? 35.156 -16.499 -24.182 1.00 73.50 82 PRO A C 1
ATOM 659 O O . PRO A 1 82 ? 34.236 -15.694 -24.333 1.00 73.50 82 PRO A O 1
ATOM 662 N N . SER A 1 83 ? 35.087 -17.498 -23.301 1.00 58.19 83 SER A N 1
ATOM 663 C CA . SER A 1 83 ? 34.030 -17.562 -22.295 1.00 58.19 83 SER A CA 1
ATOM 664 C C . SER A 1 83 ? 34.317 -16.485 -21.252 1.00 58.19 83 SER A C 1
ATOM 666 O O . SER A 1 83 ? 35.009 -16.725 -20.263 1.00 58.19 83 SER A O 1
ATOM 668 N N . ILE A 1 84 ? 33.840 -15.268 -21.492 1.00 62.53 84 ILE A N 1
ATOM 669 C CA . ILE A 1 84 ? 33.801 -14.258 -20.441 1.00 62.53 84 ILE A CA 1
ATOM 670 C C . ILE A 1 84 ? 32.698 -14.718 -19.493 1.00 62.53 84 ILE A C 1
ATOM 672 O O . ILE A 1 84 ? 31.518 -14.669 -19.840 1.00 62.53 84 ILE A O 1
ATOM 676 N N . SER A 1 85 ? 33.073 -15.200 -18.309 1.00 59.97 85 SER A N 1
ATOM 677 C CA . SER A 1 85 ? 32.138 -15.309 -17.196 1.00 59.97 85 SER A CA 1
ATOM 678 C C . SER A 1 85 ? 31.756 -13.882 -16.812 1.00 59.97 85 SER A C 1
ATOM 680 O O . SER A 1 85 ? 32.434 -13.251 -16.000 1.00 59.97 85 SER A O 1
ATOM 682 N N . LEU A 1 86 ? 30.737 -13.331 -17.473 1.00 56.53 86 LEU A N 1
ATOM 683 C CA . LEU A 1 86 ? 30.126 -12.074 -17.070 1.00 56.53 86 LEU A CA 1
ATOM 684 C C . LEU A 1 86 ? 29.612 -12.303 -15.648 1.00 56.53 86 LEU A C 1
ATOM 686 O O . LEU A 1 86 ? 28.589 -12.956 -15.453 1.00 56.53 86 LEU A O 1
ATOM 690 N N . LEU A 1 87 ? 30.376 -11.844 -14.651 1.00 54.84 87 LEU A N 1
ATOM 691 C CA . LEU A 1 87 ? 29.871 -11.700 -13.296 1.00 54.84 87 LEU A CA 1
ATOM 692 C C . LEU A 1 87 ? 28.643 -10.807 -13.415 1.00 54.84 87 LEU A C 1
ATOM 694 O O . LEU A 1 87 ? 28.787 -9.654 -13.803 1.00 54.84 87 LEU A O 1
ATOM 698 N N . SER A 1 88 ? 27.479 -11.407 -13.166 1.00 56.75 88 SER A N 1
ATOM 699 C CA . SER A 1 88 ? 26.172 -10.794 -12.934 1.00 56.75 88 SER A CA 1
ATOM 700 C C . SER A 1 88 ? 25.913 -9.520 -13.742 1.00 56.75 88 SER A C 1
ATOM 702 O O . SER A 1 88 ? 26.413 -8.453 -13.390 1.00 56.75 88 SER A O 1
ATOM 704 N N . ASN A 1 89 ? 25.070 -9.603 -14.781 1.00 58.88 89 ASN A N 1
ATOM 705 C CA . ASN A 1 89 ? 24.499 -8.411 -15.420 1.00 58.88 89 ASN A CA 1
ATOM 706 C C . ASN A 1 89 ? 24.140 -7.380 -14.335 1.00 58.88 89 ASN A C 1
ATOM 708 O O . ASN A 1 89 ? 23.443 -7.764 -13.392 1.00 58.88 89 ASN A O 1
ATOM 712 N N . PRO A 1 90 ? 24.610 -6.120 -14.415 1.00 57.94 90 PRO A N 1
ATOM 713 C CA . PRO A 1 90 ? 24.276 -5.131 -13.406 1.00 57.94 90 PRO A CA 1
ATOM 714 C C . PRO A 1 90 ? 22.756 -5.005 -13.367 1.00 57.94 90 PRO A C 1
ATOM 716 O O . PRO A 1 90 ? 22.130 -4.532 -14.317 1.00 57.94 90 PRO A O 1
ATOM 719 N N . THR A 1 91 ? 22.152 -5.481 -12.282 1.00 58.38 91 THR A N 1
ATOM 720 C CA . THR A 1 91 ? 20.728 -5.328 -12.018 1.00 58.38 91 THR A CA 1
ATOM 721 C C . THR A 1 91 ? 20.489 -3.854 -11.725 1.00 58.38 91 THR A C 1
ATOM 723 O O . THR A 1 91 ? 20.568 -3.411 -10.581 1.00 58.38 91 THR A O 1
ATOM 726 N N . PHE A 1 92 ? 20.258 -3.059 -12.770 1.00 61.00 92 PHE A N 1
ATOM 727 C CA . PHE A 1 92 ? 19.807 -1.683 -12.616 1.00 61.00 92 PH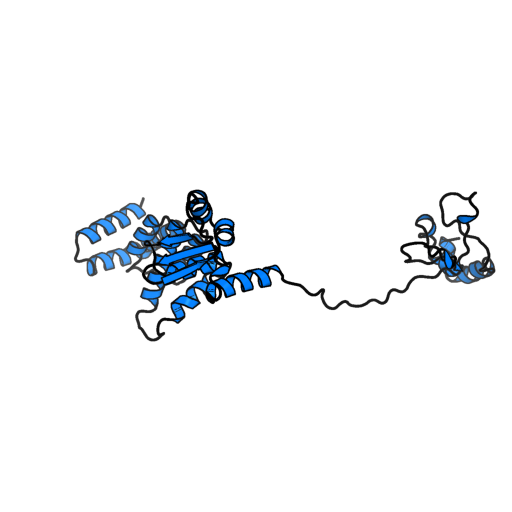E A CA 1
ATOM 728 C C . PHE A 1 92 ? 18.367 -1.711 -12.112 1.00 61.00 92 PHE A C 1
ATOM 730 O O . PHE A 1 92 ? 17.418 -1.806 -12.888 1.00 61.00 92 PHE A O 1
ATOM 737 N N . ASN A 1 93 ? 18.206 -1.639 -10.792 1.00 79.94 93 ASN A N 1
ATOM 738 C CA . ASN A 1 93 ? 16.900 -1.578 -10.155 1.00 79.94 93 ASN A CA 1
ATOM 739 C C . ASN A 1 93 ? 16.314 -0.159 -10.274 1.00 79.94 93 ASN A C 1
ATOM 741 O O . ASN A 1 93 ? 16.277 0.625 -9.326 1.00 79.94 93 ASN A O 1
ATOM 745 N N . SER A 1 94 ? 15.918 0.200 -11.499 1.00 85.00 94 SER A N 1
ATOM 746 C CA . SER A 1 94 ? 15.347 1.514 -11.812 1.00 85.00 94 SER A CA 1
ATOM 747 C C . SER A 1 94 ? 14.032 1.768 -11.075 1.00 85.00 94 SER A C 1
ATOM 749 O O . SER A 1 94 ? 13.704 2.929 -10.835 1.00 85.00 94 SER A O 1
ATOM 751 N N . LYS A 1 95 ? 13.297 0.705 -10.720 1.00 87.88 95 LYS A N 1
ATOM 752 C CA . LYS A 1 95 ? 12.054 0.786 -9.949 1.00 87.88 95 LYS A CA 1
ATOM 753 C C . LYS A 1 95 ? 12.332 1.340 -8.553 1.00 87.88 95 LYS A C 1
ATOM 755 O O . LYS A 1 95 ? 11.795 2.390 -8.215 1.00 87.88 95 LYS A O 1
ATOM 760 N N . ASP A 1 96 ? 13.225 0.704 -7.798 1.00 88.00 96 ASP A N 1
ATOM 761 C CA . ASP A 1 96 ? 13.532 1.128 -6.427 1.00 88.00 96 ASP A CA 1
ATOM 762 C C . ASP A 1 96 ? 14.184 2.509 -6.407 1.00 88.00 96 ASP A C 1
ATOM 764 O O . ASP A 1 96 ? 13.870 3.336 -5.558 1.00 88.00 96 ASP A O 1
ATOM 768 N N . LYS A 1 97 ? 15.040 2.811 -7.392 1.00 89.62 97 LYS A N 1
ATOM 769 C CA . LYS A 1 97 ? 15.627 4.150 -7.521 1.00 89.62 97 LYS A CA 1
ATOM 770 C C . LYS A 1 97 ? 14.560 5.234 -7.714 1.00 89.62 97 LYS A C 1
ATOM 772 O O . LYS A 1 97 ? 14.676 6.301 -7.116 1.00 89.62 97 LYS A O 1
ATOM 777 N N . LEU A 1 98 ? 13.555 4.983 -8.556 1.00 91.00 98 LEU A N 1
ATOM 778 C CA . LEU A 1 98 ? 12.448 5.916 -8.770 1.00 91.00 98 LEU A CA 1
ATOM 779 C C . LEU A 1 98 ? 11.608 6.063 -7.498 1.00 91.00 98 LEU A C 1
ATOM 781 O O . LEU A 1 98 ? 11.367 7.189 -7.072 1.00 91.00 98 LEU A O 1
ATOM 785 N N . LEU A 1 99 ? 11.210 4.942 -6.891 1.00 91.50 99 LEU A N 1
ATOM 786 C CA . LEU A 1 99 ? 10.369 4.921 -5.696 1.00 91.50 99 LEU A CA 1
ATOM 787 C C . LEU A 1 99 ? 11.033 5.667 -4.534 1.00 91.50 99 LEU A C 1
ATOM 789 O O . LEU A 1 99 ? 10.455 6.607 -3.996 1.00 91.50 99 LEU A O 1
ATOM 793 N N . ASN A 1 100 ? 12.289 5.327 -4.235 1.00 91.31 100 ASN A N 1
ATOM 794 C CA . ASN A 1 100 ? 13.066 5.978 -3.185 1.00 91.31 100 ASN A CA 1
ATOM 795 C C . ASN A 1 100 ? 13.231 7.473 -3.471 1.00 91.31 100 ASN A C 1
ATOM 797 O O . ASN A 1 100 ? 13.045 8.289 -2.580 1.00 91.31 100 ASN A O 1
ATOM 801 N N . SER A 1 101 ? 13.485 7.861 -4.727 1.00 91.88 101 SER A N 1
ATOM 802 C CA . SER A 1 101 ? 13.594 9.280 -5.076 1.00 91.88 101 SER A CA 1
ATOM 803 C C . SER A 1 101 ? 12.277 10.048 -4.918 1.00 91.88 101 SER A C 1
ATOM 805 O O . SER A 1 101 ? 12.327 11.235 -4.592 1.00 91.88 101 SER A O 1
ATOM 807 N N . LEU A 1 102 ? 11.122 9.436 -5.195 1.00 93.00 102 LEU A N 1
ATOM 808 C CA . LEU A 1 102 ? 9.814 10.067 -4.987 1.00 93.00 102 LEU A CA 1
ATOM 809 C C . LEU A 1 102 ? 9.505 10.193 -3.494 1.00 93.00 102 LEU A C 1
ATOM 811 O O . LEU A 1 102 ? 9.079 11.258 -3.049 1.00 93.00 102 LEU A O 1
ATOM 815 N N . LEU A 1 103 ? 9.777 9.138 -2.724 1.00 93.88 103 LEU A N 1
ATOM 816 C CA . LEU A 1 103 ? 9.594 9.119 -1.278 1.00 93.88 103 LEU A CA 1
ATOM 817 C C . LEU A 1 103 ? 10.516 10.126 -0.576 1.00 93.88 103 LEU A C 1
ATOM 819 O O . LEU A 1 103 ? 10.052 10.875 0.274 1.00 93.88 103 LEU A O 1
ATOM 823 N N . ASP A 1 104 ? 11.787 10.225 -0.970 1.00 92.81 104 ASP A N 1
ATOM 824 C CA . ASP A 1 104 ? 12.734 11.204 -0.420 1.00 92.81 104 ASP A CA 1
ATOM 825 C C . ASP A 1 104 ? 12.274 12.641 -0.683 1.00 92.81 104 ASP A C 1
ATOM 827 O O . ASP A 1 104 ? 12.376 13.511 0.187 1.00 92.81 104 ASP A O 1
ATOM 831 N N . LYS A 1 105 ? 11.724 12.909 -1.874 1.00 92.88 105 LYS A N 1
ATOM 832 C CA . LYS A 1 105 ? 11.133 14.215 -2.193 1.00 92.88 105 LYS A CA 1
ATOM 833 C C . LYS A 1 105 ? 9.922 14.500 -1.314 1.00 92.88 105 LYS A C 1
ATOM 835 O O . LYS A 1 105 ? 9.859 15.584 -0.739 1.00 92.88 105 LYS A O 1
ATOM 840 N N . LEU A 1 106 ? 9.018 13.528 -1.163 1.00 94.06 106 LEU A N 1
ATOM 841 C CA . LEU A 1 106 ? 7.876 13.634 -0.260 1.00 94.06 106 LEU A CA 1
ATOM 842 C C . LEU A 1 106 ? 8.341 13.898 1.182 1.00 94.06 106 LEU A C 1
ATOM 844 O O . LEU A 1 106 ? 7.863 14.827 1.808 1.00 94.06 106 LEU A O 1
ATOM 848 N N . VAL A 1 107 ? 9.290 13.142 1.728 1.00 92.44 107 VAL A N 1
ATOM 849 C CA . VAL A 1 107 ? 9.702 13.290 3.136 1.00 92.44 107 VAL A CA 1
ATOM 850 C C . VAL A 1 107 ? 10.479 14.582 3.383 1.00 92.44 107 VAL A C 1
ATOM 852 O O . VAL A 1 107 ? 10.276 15.229 4.407 1.00 92.44 107 VAL A O 1
ATOM 855 N N . SER A 1 108 ? 11.367 14.968 2.465 1.00 91.69 108 SER A N 1
ATOM 856 C CA . SER A 1 108 ? 12.189 16.173 2.627 1.00 91.69 108 SER A CA 1
ATOM 857 C C . SER A 1 108 ? 11.407 17.472 2.458 1.00 91.69 108 SER A C 1
ATOM 859 O O . SER A 1 108 ? 11.888 18.505 2.918 1.00 91.69 108 SER A O 1
ATOM 861 N N . GLN A 1 109 ? 10.255 17.434 1.769 1.00 91.25 109 GLN A N 1
ATOM 862 C CA . GLN A 1 109 ? 9.471 18.620 1.395 1.00 91.25 109 GLN A CA 1
ATOM 863 C C . GLN A 1 109 ? 10.356 19.732 0.781 1.00 91.25 109 GLN A C 1
ATOM 865 O O . GLN A 1 109 ? 10.112 20.921 0.943 1.00 91.25 109 GLN A O 1
ATOM 870 N N . SER A 1 110 ? 11.446 19.339 0.109 1.00 71.44 110 SER A N 1
ATOM 871 C CA . SER A 1 110 ? 12.581 20.226 -0.195 1.00 71.44 110 SER A CA 1
ATOM 872 C C . SER A 1 110 ? 12.389 21.111 -1.428 1.00 71.44 110 SER A C 1
ATOM 874 O O . SER A 1 110 ? 13.194 22.011 -1.668 1.00 71.44 110 SER A O 1
ATOM 876 N N . ASP A 1 111 ? 11.341 20.871 -2.218 1.00 66.94 111 ASP A N 1
ATOM 877 C CA . ASP A 1 111 ? 11.055 21.646 -3.420 1.00 66.94 111 ASP A CA 1
ATOM 878 C C . ASP A 1 111 ? 9.557 21.659 -3.727 1.00 66.94 111 ASP A C 1
ATOM 880 O O . ASP A 1 111 ? 9.044 20.808 -4.463 1.00 66.94 111 ASP A O 1
ATOM 884 N N . ASP A 1 112 ? 8.866 22.680 -3.215 1.00 67.31 112 ASP A N 1
ATOM 885 C CA . ASP A 1 112 ? 7.443 22.887 -3.469 1.00 67.31 112 ASP A CA 1
ATOM 886 C C . ASP A 1 112 ? 7.113 22.895 -4.967 1.00 67.31 112 ASP A C 1
ATOM 888 O O . ASP A 1 112 ? 5.965 22.660 -5.329 1.00 67.31 112 ASP A O 1
ATOM 892 N N . LYS A 1 113 ? 8.062 23.203 -5.868 1.00 75.50 113 LYS A N 1
ATOM 893 C CA . LYS A 1 113 ? 7.800 23.263 -7.319 1.00 75.50 113 LYS A CA 1
ATOM 894 C C . LYS A 1 113 ? 7.445 21.908 -7.919 1.00 75.50 113 LYS A C 1
ATOM 896 O O . LYS A 1 113 ? 6.790 21.883 -8.956 1.00 75.50 113 LYS A O 1
ATOM 901 N N . ASN A 1 114 ? 7.873 20.813 -7.293 1.00 80.38 114 ASN A N 1
ATOM 902 C CA . ASN A 1 114 ? 7.570 19.469 -7.774 1.00 80.38 114 ASN A CA 1
ATOM 903 C C . ASN A 1 114 ? 6.206 18.967 -7.297 1.00 80.38 114 ASN A C 1
ATOM 905 O O . ASN A 1 114 ? 5.767 17.934 -7.790 1.00 80.38 114 ASN A O 1
ATOM 909 N N . PHE A 1 115 ? 5.553 19.659 -6.362 1.00 91.06 115 PHE A N 1
ATOM 910 C CA . PHE A 1 115 ? 4.235 19.297 -5.854 1.00 91.06 115 PHE A CA 1
ATOM 911 C C . PHE A 1 115 ? 3.147 20.097 -6.570 1.00 91.06 115 PHE A C 1
ATOM 913 O O . PHE A 1 115 ? 3.204 21.325 -6.650 1.00 91.06 115 PHE A O 1
ATOM 920 N N . ASP A 1 116 ? 2.154 19.387 -7.093 1.00 91.25 116 ASP A N 1
ATOM 921 C CA . ASP A 1 116 ? 0.989 19.936 -7.796 1.00 91.25 116 ASP A CA 1
ATOM 922 C C . ASP A 1 116 ? -0.276 19.943 -6.915 1.00 91.25 116 ASP A C 1
ATOM 924 O O . ASP A 1 116 ? -1.319 20.482 -7.313 1.00 91.25 116 ASP A O 1
ATOM 928 N N . VAL A 1 117 ? -0.174 19.395 -5.700 1.00 92.12 117 VAL A N 1
ATOM 929 C CA . VAL A 1 117 ? -1.169 19.474 -4.627 1.00 92.12 117 VAL A CA 1
ATOM 930 C C . VAL A 1 117 ? -0.491 19.729 -3.279 1.00 92.12 117 VAL A C 1
ATOM 932 O O . VAL A 1 117 ? 0.594 19.216 -3.011 1.00 92.12 117 VAL A O 1
ATOM 935 N N . ILE A 1 118 ? -1.139 20.528 -2.433 1.00 93.56 118 ILE A N 1
ATOM 936 C CA . ILE A 1 118 ? -0.748 20.794 -1.049 1.00 93.56 118 ILE A CA 1
ATOM 937 C C . ILE A 1 118 ? -1.943 20.466 -0.158 1.00 93.56 118 ILE A C 1
ATOM 939 O O . ILE A 1 118 ? -3.011 21.056 -0.306 1.00 93.56 118 ILE A O 1
ATOM 943 N N . PHE A 1 119 ? -1.768 19.548 0.782 1.00 94.81 119 PHE A N 1
ATOM 944 C CA . PHE A 1 119 ? -2.762 19.253 1.806 1.00 94.81 119 PHE A CA 1
ATOM 945 C C . PHE A 1 119 ? -2.528 20.133 3.029 1.00 94.81 119 PHE A C 1
ATOM 947 O O . PHE A 1 119 ? -1.399 20.248 3.500 1.00 94.81 119 PHE A O 1
ATOM 954 N N . ILE A 1 120 ? -3.590 20.750 3.536 1.00 94.94 120 ILE A N 1
ATOM 955 C CA . ILE A 1 120 ? -3.579 21.566 4.750 1.00 94.94 120 ILE A CA 1
ATOM 956 C C . ILE A 1 120 ? -4.288 20.766 5.839 1.00 94.94 120 ILE A C 1
ATOM 958 O O . ILE A 1 120 ? -5.498 20.559 5.744 1.00 94.94 120 ILE A O 1
ATOM 962 N N . ILE A 1 121 ? -3.545 20.312 6.849 1.00 94.50 121 ILE A N 1
ATOM 963 C CA . ILE A 1 121 ? -4.062 19.502 7.961 1.00 94.50 121 ILE A CA 1
ATOM 964 C C . ILE A 1 121 ? -3.727 20.225 9.263 1.00 94.50 121 ILE A C 1
ATOM 966 O O . ILE A 1 121 ? -2.586 20.214 9.729 1.00 94.50 121 ILE A O 1
ATOM 970 N N . GLY A 1 122 ? -4.721 20.901 9.838 1.00 89.94 122 GLY A N 1
ATOM 971 C CA . GLY A 1 122 ? -4.486 21.835 10.938 1.00 89.94 122 GLY A CA 1
ATOM 972 C C . GLY A 1 122 ? -3.537 22.959 10.509 1.00 89.94 122 GLY A C 1
ATOM 973 O O . GLY A 1 122 ? -3.849 23.721 9.596 1.00 89.94 122 GLY A O 1
ATOM 974 N N . GLU A 1 123 ? -2.380 23.052 11.164 1.00 89.38 123 GLU A N 1
ATOM 975 C CA . GLU A 1 123 ? -1.337 24.043 10.856 1.00 89.38 123 GLU A CA 1
ATOM 976 C C . GLU A 1 123 ? -0.262 23.511 9.891 1.00 89.38 123 GLU A C 1
ATOM 978 O O . GLU A 1 123 ? 0.572 24.279 9.408 1.00 89.38 123 GLU A O 1
ATOM 983 N N . GLU A 1 124 ? -0.270 22.208 9.586 1.00 93.25 124 GLU A N 1
ATOM 984 C CA . GLU A 1 124 ? 0.716 21.589 8.701 1.00 93.25 124 GLU A CA 1
ATOM 985 C C . GLU A 1 124 ? 0.296 21.679 7.230 1.00 93.25 124 GLU A C 1
ATOM 987 O O . GLU A 1 124 ? -0.859 21.441 6.867 1.00 93.25 124 GLU A O 1
ATOM 992 N N . LYS A 1 125 ? 1.272 21.985 6.367 1.00 93.38 125 LYS A N 1
ATOM 993 C CA . LYS A 1 125 ? 1.146 21.915 4.909 1.00 93.38 125 LYS A CA 1
ATOM 994 C C . LYS A 1 125 ? 2.017 20.785 4.380 1.00 93.38 125 LYS A C 1
ATOM 996 O O . LYS A 1 125 ? 3.214 20.763 4.651 1.00 93.38 125 LYS A O 1
ATOM 1001 N N . ILE A 1 126 ? 1.425 19.879 3.608 1.00 94.44 126 ILE A N 1
ATOM 1002 C CA . ILE A 1 126 ? 2.116 18.723 3.031 1.00 94.44 126 ILE A CA 1
ATOM 1003 C C . ILE A 1 126 ? 1.947 18.750 1.515 1.00 94.44 126 ILE A C 1
ATOM 1005 O O . ILE A 1 126 ? 0.853 18.533 0.996 1.00 94.44 126 ILE A O 1
ATOM 1009 N N . GLY A 1 127 ? 3.034 19.019 0.798 1.00 94.50 127 GLY A N 1
ATOM 1010 C CA . GLY A 1 127 ? 3.077 18.920 -0.655 1.00 94.50 127 GLY A CA 1
ATOM 1011 C C . GLY A 1 127 ? 3.163 17.466 -1.122 1.00 94.50 127 GLY A C 1
ATOM 1012 O O . GLY A 1 127 ? 3.893 16.663 -0.537 1.00 94.50 127 GLY A O 1
ATOM 1013 N N . ALA A 1 128 ? 2.421 17.132 -2.179 1.00 94.94 128 ALA A N 1
ATOM 1014 C CA . ALA A 1 128 ? 2.403 15.806 -2.795 1.00 94.94 128 ALA A CA 1
ATOM 1015 C C . ALA A 1 128 ? 2.165 15.877 -4.317 1.00 94.94 128 ALA A C 1
ATOM 1017 O O . ALA A 1 128 ? 2.121 16.955 -4.918 1.00 94.94 128 ALA A O 1
ATOM 1018 N N . ASN A 1 129 ? 2.046 14.707 -4.951 1.00 93.50 129 ASN A N 1
ATOM 1019 C CA . ASN A 1 129 ? 1.875 14.550 -6.392 1.00 93.50 129 ASN A CA 1
ATOM 1020 C C . ASN A 1 129 ? 0.543 13.881 -6.733 1.00 93.50 129 ASN A C 1
ATOM 1022 O O . ASN A 1 129 ? 0.346 12.703 -6.432 1.00 93.50 129 ASN A O 1
ATOM 1026 N N . LYS A 1 130 ? -0.336 14.590 -7.447 1.00 93.19 130 LYS A N 1
ATOM 1027 C CA . LYS A 1 130 ? -1.647 14.078 -7.871 1.00 93.19 130 LYS A CA 1
ATOM 1028 C C . LYS A 1 130 ? -1.524 12.796 -8.675 1.00 93.19 130 LYS A C 1
ATOM 1030 O O . LYS A 1 130 ? -2.276 11.860 -8.430 1.00 93.19 130 LYS A O 1
ATOM 1035 N N . CYS A 1 131 ? -0.575 12.736 -9.611 1.00 92.94 131 CYS A N 1
ATOM 1036 C CA . CYS A 1 131 ? -0.394 11.566 -10.470 1.00 92.94 131 CYS A CA 1
ATOM 1037 C C . CYS A 1 131 ? 0.034 10.317 -9.690 1.00 92.94 131 CYS A C 1
ATOM 1039 O O . CYS A 1 131 ? -0.441 9.232 -10.002 1.00 92.94 131 CYS A O 1
ATOM 1041 N N . VAL A 1 132 ? 0.881 10.468 -8.664 1.00 94.31 132 VAL A N 1
ATOM 1042 C CA . VAL A 1 132 ? 1.311 9.353 -7.808 1.00 94.31 132 VAL A CA 1
ATOM 1043 C C . VAL A 1 132 ? 0.118 8.846 -7.011 1.00 94.31 132 VAL A C 1
ATOM 1045 O O . VAL A 1 132 ? -0.194 7.667 -7.086 1.00 94.31 132 VAL A O 1
ATOM 1048 N N . LEU A 1 133 ? -0.596 9.743 -6.326 1.00 95.00 133 LEU A N 1
ATOM 1049 C CA . LEU A 1 133 ? -1.744 9.376 -5.494 1.00 95.00 133 LEU A CA 1
ATOM 1050 C C . LEU A 1 133 ? -2.900 8.784 -6.314 1.00 95.00 133 LEU A C 1
ATOM 1052 O O . LEU A 1 133 ? -3.461 7.770 -5.917 1.00 95.00 133 LEU A O 1
ATOM 1056 N N . SER A 1 134 ? -3.213 9.360 -7.479 1.00 94.00 134 SER A N 1
ATOM 1057 C CA . SER A 1 134 ? -4.272 8.846 -8.366 1.00 94.00 134 SER A CA 1
ATOM 1058 C C . SER A 1 134 ? -3.941 7.465 -8.924 1.00 94.00 134 SER A C 1
ATOM 1060 O O . SER A 1 134 ? -4.841 6.672 -9.159 1.00 94.00 134 SER A O 1
ATOM 1062 N N . ALA A 1 135 ? -2.656 7.160 -9.141 1.00 93.44 135 ALA A N 1
ATOM 1063 C CA . ALA A 1 135 ? -2.246 5.871 -9.692 1.00 93.44 135 ALA A CA 1
ATOM 1064 C C . ALA A 1 135 ? -2.474 4.696 -8.726 1.00 93.44 135 ALA A C 1
ATOM 1066 O O . ALA A 1 135 ? -2.500 3.553 -9.175 1.00 93.44 135 ALA A O 1
ATOM 1067 N N . VAL A 1 136 ? -2.604 4.966 -7.423 1.00 92.31 136 VAL A N 1
ATOM 1068 C CA . VAL A 1 136 ? -2.725 3.940 -6.373 1.00 92.31 136 VAL A CA 1
ATOM 1069 C C . VAL A 1 136 ? -3.956 4.116 -5.475 1.00 92.31 136 VAL A C 1
ATOM 1071 O O . VAL A 1 136 ? -4.135 3.351 -4.534 1.00 92.31 136 VAL A O 1
ATOM 1074 N N . SER A 1 137 ? -4.802 5.121 -5.723 1.00 93.12 137 SER A N 1
ATOM 1075 C CA . SER A 1 137 ? -6.012 5.377 -4.935 1.00 93.12 137 SER A CA 1
ATOM 1076 C C . SER A 1 137 ? -7.111 6.009 -5.788 1.00 93.12 137 SER A C 1
ATOM 1078 O O . SER A 1 137 ? -6.995 7.144 -6.262 1.00 93.12 137 SER A O 1
ATOM 1080 N N . THR A 1 138 ? -8.221 5.283 -5.916 1.00 92.62 138 THR A N 1
ATOM 1081 C CA . THR A 1 138 ? -9.445 5.716 -6.608 1.00 92.62 138 THR A CA 1
ATOM 1082 C C . THR A 1 138 ? -10.099 6.919 -5.931 1.00 92.62 138 THR A C 1
ATOM 1084 O O . THR A 1 138 ? -10.658 7.782 -6.613 1.00 92.62 138 THR A O 1
ATOM 1087 N N . TYR A 1 139 ? -9.997 7.019 -4.601 1.00 92.75 139 TYR A N 1
ATOM 1088 C CA . TYR A 1 139 ? -10.439 8.186 -3.841 1.00 92.75 139 TYR A CA 1
ATOM 1089 C C . TYR A 1 139 ? -9.722 9.450 -4.325 1.00 92.75 139 TYR A C 1
ATOM 1091 O O . TYR A 1 139 ? -10.373 10.420 -4.719 1.00 92.75 139 TYR A O 1
ATOM 1099 N N . PHE A 1 140 ? -8.384 9.433 -4.355 1.00 92.81 140 PHE A N 1
ATOM 1100 C CA . PHE A 1 140 ? -7.598 10.589 -4.788 1.00 92.81 140 PHE A CA 1
ATOM 1101 C C . PHE A 1 140 ? -7.785 10.881 -6.281 1.00 92.81 140 PHE A C 1
ATOM 1103 O O . PHE A 1 140 ? -7.935 12.043 -6.655 1.00 92.81 140 PHE A O 1
ATOM 1110 N N . GLU A 1 141 ? -7.871 9.853 -7.129 1.00 92.31 141 GLU A N 1
ATOM 1111 C CA . GLU A 1 141 ? -8.205 10.020 -8.549 1.00 92.31 141 GLU A CA 1
ATOM 1112 C C . GLU A 1 141 ? -9.543 10.757 -8.735 1.00 92.31 141 GLU A C 1
ATOM 1114 O O . GLU A 1 141 ? -9.626 11.744 -9.476 1.00 92.31 141 GLU A O 1
ATOM 1119 N N . THR A 1 142 ? -10.583 10.331 -8.015 1.00 92.06 142 THR A N 1
ATOM 1120 C CA . THR A 1 142 ? -11.921 10.939 -8.057 1.00 92.06 142 THR A CA 1
ATOM 1121 C C . THR A 1 142 ? -11.901 12.364 -7.508 1.00 92.06 142 THR A C 1
ATOM 1123 O O . THR A 1 142 ? -12.459 13.281 -8.117 1.00 92.06 142 THR A O 1
ATOM 1126 N N . MET A 1 143 ? -11.218 12.574 -6.380 1.00 89.94 143 MET A N 1
ATOM 1127 C CA . MET A 1 143 ? -11.049 13.873 -5.732 1.00 89.94 143 MET A CA 1
ATOM 1128 C C . MET A 1 143 ? -10.413 14.898 -6.681 1.00 89.94 143 MET A C 1
ATOM 1130 O O . MET A 1 143 ? -10.895 16.027 -6.787 1.00 89.94 143 MET A O 1
ATOM 1134 N N . PHE A 1 144 ? -9.361 14.509 -7.406 1.00 89.69 144 PHE A N 1
ATOM 1135 C CA . PHE A 1 144 ? -8.674 15.402 -8.340 1.00 89.69 144 PHE A CA 1
ATOM 1136 C C . PHE A 1 144 ? -9.406 15.565 -9.674 1.00 89.69 144 PHE A C 1
ATOM 1138 O O . PHE A 1 144 ? -9.302 16.627 -10.283 1.00 89.69 144 PHE A O 1
ATOM 1145 N N . SER A 1 145 ? -10.170 14.561 -10.113 1.00 84.88 145 SER A N 1
ATOM 1146 C CA . SER A 1 145 ? -10.955 14.627 -11.355 1.00 84.88 145 SER A CA 1
ATOM 1147 C C . SER A 1 145 ? -12.202 15.505 -11.219 1.00 84.88 145 SER A C 1
ATOM 1149 O O . SER A 1 145 ? -12.551 16.239 -12.142 1.00 84.88 145 SER A O 1
ATOM 1151 N N . ASN A 1 146 ? -12.858 15.470 -10.055 1.00 72.31 146 ASN A N 1
ATOM 1152 C CA . ASN A 1 146 ? -14.057 16.266 -9.772 1.00 72.31 146 ASN A CA 1
ATOM 1153 C C . ASN A 1 146 ? -13.732 17.712 -9.361 1.00 72.31 146 ASN A C 1
ATOM 1155 O O . ASN A 1 146 ? -14.604 18.586 -9.395 1.00 72.31 146 ASN A O 1
ATOM 1159 N N . GLY A 1 147 ? -12.479 17.985 -8.990 1.00 62.28 147 GLY A N 1
ATOM 1160 C CA . GLY A 1 147 ? -11.977 19.325 -8.719 1.00 62.28 147 GLY A CA 1
ATOM 1161 C C . GLY A 1 147 ? -11.841 20.133 -10.008 1.00 62.28 147 GLY A C 1
ATOM 1162 O O . GLY A 1 147 ? -10.800 20.118 -10.658 1.00 62.28 147 GLY A O 1
ATOM 1163 N N . SER A 1 148 ? -12.887 20.869 -10.388 1.00 49.16 148 SER A N 1
ATOM 1164 C CA . SER A 1 148 ? -12.837 21.787 -11.525 1.00 49.16 148 SER A CA 1
ATOM 1165 C C . SER A 1 148 ? -11.713 22.817 -11.349 1.00 49.16 148 SER A C 1
ATOM 1167 O O . SER A 1 148 ? -11.795 23.695 -10.488 1.00 49.16 148 SER A O 1
ATOM 1169 N N . ASN A 1 149 ? -10.700 22.734 -12.211 1.00 53.56 149 ASN A N 1
ATOM 1170 C CA . ASN A 1 149 ? -9.711 23.773 -12.479 1.00 53.56 149 ASN A CA 1
ATOM 1171 C C . ASN A 1 149 ? -10.377 25.156 -12.599 1.00 53.56 149 ASN A C 1
ATOM 1173 O O . ASN A 1 149 ? -11.010 25.462 -13.612 1.00 53.56 149 ASN A O 1
ATOM 1177 N N . LYS A 1 150 ? -10.216 26.008 -11.583 1.00 44.28 150 LYS A N 1
ATOM 1178 C CA . LYS A 1 150 ? -10.505 27.451 -11.670 1.00 44.28 150 LYS A CA 1
ATOM 1179 C C . LYS A 1 150 ? -9.438 28.325 -11.011 1.00 44.28 150 LYS A C 1
ATOM 1181 O O . LYS A 1 150 ? -9.692 29.494 -10.743 1.00 44.28 150 LYS A O 1
ATOM 1186 N N . SER A 1 151 ? -8.236 27.804 -10.802 1.00 47.28 151 SER A N 1
ATOM 1187 C CA . SER A 1 151 ? -7.067 28.643 -10.569 1.00 47.28 151 SER A CA 1
ATOM 1188 C C . SER A 1 151 ? -6.089 28.435 -11.717 1.00 47.28 151 SER A C 1
ATOM 1190 O O . SER A 1 151 ? -5.739 27.322 -12.090 1.00 47.28 151 SER A O 1
ATOM 1192 N N . THR A 1 152 ? -5.643 29.539 -12.303 1.00 48.38 152 THR A N 1
ATOM 1193 C CA . THR A 1 152 ? -4.495 29.618 -13.218 1.00 48.38 152 THR A CA 1
ATOM 1194 C C . THR A 1 152 ? -3.158 29.367 -12.503 1.00 48.38 152 THR A C 1
ATOM 1196 O O . THR A 1 152 ? -2.097 29.642 -13.057 1.00 48.38 152 THR A O 1
ATOM 1199 N N . GLU A 1 153 ? -3.196 28.878 -11.263 1.00 55.41 153 GLU A N 1
ATOM 1200 C CA . GLU A 1 153 ? -2.035 28.552 -10.449 1.00 55.41 153 GLU A CA 1
ATOM 1201 C C . GLU A 1 153 ? -1.763 27.051 -10.548 1.00 55.41 153 GLU A C 1
ATOM 1203 O O . GLU A 1 153 ? -2.654 26.228 -10.363 1.00 55.41 153 GLU A O 1
ATOM 1208 N N . ASN A 1 154 ? -0.511 26.683 -10.823 1.00 64.06 154 ASN A N 1
ATOM 1209 C CA . ASN A 1 154 ? -0.088 25.293 -11.039 1.00 64.06 154 ASN A CA 1
ATOM 1210 C C . ASN A 1 154 ? -0.241 24.373 -9.805 1.00 64.06 154 ASN A C 1
ATOM 1212 O O . ASN A 1 154 ? 0.095 23.194 -9.892 1.00 64.06 154 ASN A O 1
ATOM 1216 N N . LYS A 1 155 ? -0.713 24.883 -8.659 1.00 74.12 155 LYS A N 1
ATOM 1217 C CA . LYS A 1 155 ? -0.834 24.147 -7.394 1.00 74.12 155 LYS A CA 1
ATOM 1218 C C . LYS A 1 155 ? -2.224 24.317 -6.804 1.00 74.12 155 LYS A C 1
ATOM 1220 O O . LYS A 1 155 ? -2.764 25.419 -6.795 1.00 74.12 155 LYS A O 1
ATOM 1225 N N . ILE A 1 156 ? -2.779 23.221 -6.299 1.00 85.94 156 ILE A N 1
ATOM 1226 C CA . ILE A 1 156 ? -4.070 23.210 -5.605 1.00 85.94 156 ILE A CA 1
ATOM 1227 C C . ILE A 1 156 ? -3.815 22.990 -4.117 1.00 85.94 156 ILE A C 1
ATOM 1229 O O . ILE A 1 156 ? -3.099 22.059 -3.759 1.00 85.94 156 ILE A O 1
ATOM 1233 N N . GLU A 1 157 ? -4.412 23.819 -3.264 1.00 90.38 157 GLU A N 1
ATOM 1234 C CA . GLU A 1 157 ? -4.454 23.583 -1.820 1.00 90.38 157 GLU A CA 1
ATOM 1235 C C . GLU A 1 157 ? -5.768 22.881 -1.441 1.00 90.38 157 GLU A C 1
ATOM 1237 O O . GLU A 1 157 ? -6.836 23.254 -1.930 1.00 90.38 157 GLU A O 1
ATOM 1242 N N . ILE A 1 158 ? -5.698 21.861 -0.582 1.00 91.25 158 ILE A N 1
ATOM 1243 C CA . ILE A 1 158 ? -6.859 21.094 -0.121 1.00 91.25 158 ILE A CA 1
ATOM 1244 C C . ILE A 1 158 ? -6.823 20.950 1.399 1.00 91.25 158 ILE A C 1
ATOM 1246 O O . ILE A 1 158 ? -5.881 20.389 1.951 1.00 91.25 158 ILE A O 1
ATOM 1250 N N . SER A 1 159 ? -7.866 21.423 2.077 1.00 92.88 159 SER A N 1
ATOM 1251 C CA . SER A 1 159 ? -8.027 21.243 3.521 1.00 92.88 159 SER A CA 1
ATOM 1252 C C . SER A 1 159 ? -8.525 19.839 3.866 1.00 92.88 159 SER A C 1
ATOM 1254 O O . SER A 1 159 ? -9.521 19.380 3.308 1.00 92.88 159 SER A O 1
ATOM 1256 N N . ILE A 1 160 ? -7.856 19.196 4.819 1.00 91.94 160 ILE A N 1
ATOM 1257 C CA . ILE A 1 160 ? -8.182 17.876 5.364 1.00 91.94 160 ILE A CA 1
ATOM 1258 C C . ILE A 1 160 ? -8.435 18.046 6.867 1.00 91.94 160 ILE A C 1
ATOM 1260 O O . ILE A 1 160 ? -7.566 18.524 7.595 1.00 91.94 160 ILE A O 1
ATOM 1264 N N . ASN A 1 161 ? -9.631 17.671 7.329 1.00 89.81 161 ASN A N 1
ATOM 1265 C CA . ASN A 1 161 ? -10.097 17.928 8.704 1.00 89.81 161 ASN A CA 1
ATOM 1266 C C . ASN A 1 161 ? -10.493 16.648 9.464 1.00 89.81 161 ASN A C 1
ATOM 1268 O O . ASN A 1 161 ? -10.837 16.698 10.641 1.00 89.81 161 ASN A O 1
ATOM 1272 N N . ASP A 1 162 ? -10.504 15.505 8.785 1.00 86.69 162 ASP A N 1
ATOM 1273 C CA . ASP A 1 162 ? -10.987 14.204 9.263 1.00 86.69 162 ASP A CA 1
ATOM 1274 C C . ASP A 1 162 ? -9.898 13.351 9.941 1.00 86.69 162 ASP A C 1
ATOM 1276 O O . ASP A 1 162 ? -10.213 12.343 10.592 1.00 86.69 162 ASP A O 1
ATOM 1280 N N . THR A 1 163 ? -8.636 13.781 9.835 1.00 92.25 163 THR A N 1
ATOM 1281 C CA . THR A 1 163 ? -7.454 13.081 10.342 1.00 92.25 163 THR A CA 1
ATOM 1282 C C . THR A 1 163 ? -6.399 14.039 10.909 1.00 92.25 163 THR A C 1
ATOM 1284 O O . THR A 1 163 ? -6.494 15.257 10.763 1.00 92.25 163 THR A O 1
ATOM 1287 N N . THR A 1 164 ? -5.382 13.486 11.570 1.00 92.75 164 THR A N 1
ATOM 1288 C CA . THR A 1 164 ? -4.235 14.243 12.092 1.00 92.75 164 THR A CA 1
ATOM 1289 C C . THR A 1 164 ? -3.059 14.209 11.109 1.00 92.75 164 THR A C 1
ATOM 1291 O O . THR A 1 164 ? -2.964 13.274 10.306 1.00 92.75 164 THR A O 1
ATOM 1294 N N . PRO A 1 165 ? -2.109 15.164 11.183 1.00 93.50 165 PRO A N 1
ATOM 1295 C CA . PRO A 1 165 ? -0.955 15.175 10.281 1.00 93.50 165 PRO A CA 1
ATOM 1296 C C . PRO A 1 165 ? -0.145 13.877 10.333 1.00 93.50 165 PRO A C 1
ATOM 1298 O O . PRO A 1 165 ? 0.255 13.343 9.304 1.00 93.50 165 PRO A O 1
ATOM 1301 N N . ASN A 1 166 ? 0.036 13.320 11.532 1.00 93.56 166 ASN A N 1
ATOM 1302 C CA . ASN A 1 166 ? 0.756 12.071 11.762 1.00 93.56 166 ASN A CA 1
ATOM 1303 C C . ASN A 1 166 ? 0.127 10.878 11.029 1.00 93.56 166 ASN A C 1
ATOM 1305 O O . ASN A 1 166 ? 0.832 10.127 10.360 1.00 93.56 166 ASN A O 1
ATOM 1309 N N . ILE A 1 167 ? -1.193 10.722 11.129 1.00 95.06 167 ILE A N 1
ATOM 1310 C CA . ILE A 1 167 ? -1.931 9.641 10.465 1.00 95.06 167 ILE A CA 1
ATOM 1311 C C . ILE A 1 167 ? -1.884 9.835 8.947 1.00 95.06 167 ILE A C 1
ATOM 1313 O O . ILE A 1 167 ? -1.572 8.902 8.209 1.00 95.06 167 ILE A O 1
ATOM 1317 N N . PHE A 1 168 ? -2.092 11.066 8.475 1.00 95.50 168 PHE A N 1
ATOM 1318 C CA . PHE A 1 168 ? -2.044 11.373 7.047 1.00 95.50 168 PHE A CA 1
ATOM 1319 C C . PHE A 1 168 ? -0.657 11.136 6.433 1.00 95.50 168 PHE A C 1
ATOM 1321 O O . PHE A 1 168 ? -0.551 10.595 5.334 1.00 95.50 168 PHE A O 1
ATOM 1328 N N . TRP A 1 169 ? 0.421 11.458 7.156 1.00 95.56 169 TRP A N 1
ATOM 1329 C CA . TRP A 1 169 ? 1.793 11.166 6.735 1.00 95.56 169 TRP A CA 1
ATOM 1330 C C . TRP A 1 169 ? 2.038 9.677 6.498 1.00 95.56 169 TRP A C 1
ATOM 1332 O O . TRP A 1 169 ? 2.753 9.322 5.558 1.00 95.56 169 TRP A O 1
ATOM 1342 N N . VAL A 1 170 ? 1.462 8.810 7.331 1.00 95.88 170 VAL A N 1
ATOM 1343 C CA . VAL A 1 170 ? 1.594 7.354 7.184 1.00 95.88 170 VAL A CA 1
ATOM 1344 C C . VAL A 1 170 ? 0.888 6.889 5.916 1.00 95.88 170 VAL A C 1
ATOM 1346 O O . VAL A 1 170 ? 1.505 6.193 5.112 1.00 95.88 170 VAL A O 1
ATOM 1349 N N . ILE A 1 171 ? -0.349 7.348 5.694 1.00 95.69 171 ILE A N 1
ATOM 1350 C CA . ILE A 1 171 ? -1.112 7.047 4.475 1.00 95.69 171 ILE A CA 1
ATOM 1351 C C . ILE A 1 171 ? -0.355 7.525 3.231 1.00 95.69 171 ILE A C 1
ATOM 1353 O O . ILE A 1 171 ? -0.150 6.749 2.302 1.00 95.69 171 ILE A O 1
ATOM 1357 N N . LEU A 1 172 ? 0.140 8.767 3.221 1.00 95.44 172 LEU A N 1
ATOM 1358 C CA . LEU A 1 172 ? 0.892 9.305 2.084 1.00 95.44 172 LEU A CA 1
ATOM 1359 C C . LEU A 1 172 ? 2.161 8.508 1.786 1.00 95.44 172 LEU A C 1
ATOM 1361 O O . LEU A 1 172 ? 2.430 8.185 0.633 1.00 95.44 172 LEU A O 1
ATOM 1365 N N . ARG A 1 173 ? 2.952 8.175 2.806 1.00 95.94 173 ARG A N 1
ATOM 1366 C CA . ARG A 1 173 ? 4.184 7.398 2.620 1.00 95.94 173 ARG A CA 1
ATOM 1367 C C . ARG A 1 173 ? 3.901 6.003 2.084 1.00 95.94 173 ARG A C 1
ATOM 1369 O O . ARG A 1 173 ? 4.618 5.549 1.194 1.00 95.94 173 ARG A O 1
ATOM 1376 N N . TRP A 1 174 ? 2.842 5.365 2.579 1.00 96.06 174 TRP A N 1
ATOM 1377 C CA . TRP A 1 174 ? 2.391 4.074 2.075 1.00 96.06 174 TRP A CA 1
ATOM 1378 C C . TRP A 1 174 ? 1.949 4.160 0.606 1.00 96.06 174 TRP A C 1
ATOM 1380 O O . TRP A 1 174 ? 2.396 3.362 -0.212 1.00 96.06 174 TRP A O 1
ATOM 1390 N N . LEU A 1 175 ? 1.196 5.199 0.222 1.00 95.50 175 LEU A N 1
ATOM 1391 C CA . LEU A 1 175 ? 0.820 5.448 -1.181 1.00 95.50 175 LEU A CA 1
ATOM 1392 C C . LEU A 1 175 ? 2.032 5.744 -2.084 1.00 95.50 175 LEU A C 1
ATOM 1394 O O . LEU A 1 175 ? 2.004 5.469 -3.280 1.00 95.50 175 LEU A O 1
ATOM 1398 N N . TYR A 1 176 ? 3.127 6.257 -1.518 1.00 95.38 176 TYR A N 1
ATOM 1399 C CA . TYR A 1 176 ? 4.418 6.406 -2.201 1.00 95.38 176 TYR A CA 1
ATOM 1400 C C . TYR A 1 176 ? 5.261 5.116 -2.201 1.00 95.38 176 TYR A C 1
ATOM 1402 O O . TYR A 1 176 ? 6.416 5.135 -2.627 1.00 95.38 176 TYR A O 1
ATOM 1410 N N . GLY A 1 177 ? 4.691 3.994 -1.758 1.00 93.50 177 GLY A N 1
ATOM 1411 C CA . GLY A 1 177 ? 5.281 2.658 -1.785 1.00 93.50 177 GLY A CA 1
ATOM 1412 C C . GLY A 1 177 ? 6.228 2.341 -0.631 1.00 93.50 177 GLY A C 1
ATOM 1413 O O . GLY A 1 177 ? 6.980 1.370 -0.721 1.00 93.50 177 GLY A O 1
ATOM 1414 N N . GLN A 1 178 ? 6.220 3.130 0.447 1.00 94.56 178 GLN A N 1
ATOM 1415 C CA . GLN A 1 178 ? 6.868 2.734 1.696 1.00 94.56 178 GLN A CA 1
ATOM 1416 C C . GLN A 1 178 ? 6.062 1.614 2.375 1.00 94.56 178 GLN A C 1
ATOM 1418 O O . GLN A 1 178 ? 4.835 1.609 2.315 1.00 94.56 178 GLN A O 1
ATOM 1423 N N . SER A 1 179 ? 6.734 0.680 3.055 1.00 93.62 179 SER A N 1
ATOM 1424 C CA . SER A 1 179 ? 6.040 -0.311 3.890 1.00 93.62 179 SER A CA 1
ATOM 1425 C C . SER A 1 179 ? 5.241 0.384 5.002 1.00 93.62 179 SER A C 1
ATOM 1427 O O . SER A 1 179 ? 5.654 1.440 5.499 1.00 93.62 179 SER A O 1
ATOM 1429 N N . PHE A 1 180 ? 4.118 -0.203 5.427 1.00 93.31 180 PHE A N 1
ATOM 1430 C CA . PHE A 1 180 ? 3.345 0.350 6.541 1.00 93.31 180 PHE A CA 1
ATOM 1431 C C . PHE A 1 180 ? 4.192 0.445 7.814 1.00 93.31 180 PHE A C 1
ATOM 1433 O O . PHE A 1 180 ? 4.183 1.472 8.491 1.00 93.31 180 PHE A O 1
ATOM 1440 N N . GLU A 1 181 ? 4.988 -0.588 8.098 1.00 91.38 181 GLU A N 1
ATOM 1441 C CA . GLU A 1 181 ? 5.866 -0.641 9.266 1.00 91.38 181 GLU A CA 1
ATOM 1442 C C . GLU A 1 181 ? 6.860 0.534 9.299 1.00 91.38 181 GLU A C 1
ATOM 1444 O O . GLU A 1 181 ? 7.003 1.197 10.330 1.00 91.38 181 GLU A O 1
ATOM 1449 N N . ASP A 1 182 ? 7.526 0.840 8.182 1.00 91.94 182 ASP A N 1
ATOM 1450 C CA . ASP A 1 182 ? 8.486 1.949 8.122 1.00 91.94 182 ASP A CA 1
ATOM 1451 C C . ASP A 1 182 ? 7.791 3.315 8.175 1.00 91.94 182 ASP A C 1
ATOM 1453 O O . ASP A 1 182 ? 8.271 4.239 8.847 1.00 91.94 182 ASP A O 1
ATOM 1457 N N . ALA A 1 183 ? 6.637 3.441 7.512 1.00 93.06 183 ALA A N 1
ATOM 1458 C CA . ALA A 1 183 ? 5.824 4.649 7.552 1.00 93.06 183 ALA A CA 1
ATOM 1459 C C . ALA A 1 183 ? 5.347 4.943 8.988 1.00 93.06 183 ALA A C 1
ATOM 1461 O O . ALA A 1 183 ? 5.579 6.044 9.498 1.00 93.06 183 ALA A O 1
ATOM 1462 N N . ALA A 1 184 ? 4.790 3.945 9.680 1.00 91.62 184 ALA A N 1
ATOM 1463 C CA . ALA A 1 184 ? 4.323 4.037 11.061 1.00 91.62 184 ALA A CA 1
ATOM 1464 C C . ALA A 1 184 ? 5.464 4.321 12.051 1.00 91.62 184 ALA A C 1
ATOM 1466 O O . ALA A 1 184 ? 5.372 5.255 12.853 1.00 91.62 184 ALA A O 1
ATOM 1467 N N . LYS A 1 185 ? 6.592 3.596 11.960 1.00 88.12 185 LYS A N 1
ATOM 1468 C CA . LYS A 1 185 ? 7.770 3.813 12.827 1.00 88.12 185 LYS A CA 1
ATOM 1469 C C . LYS A 1 185 ? 8.271 5.247 12.783 1.00 88.12 185 LYS A C 1
ATOM 1471 O O . LYS A 1 185 ? 8.718 5.772 13.800 1.00 88.12 185 LYS A O 1
ATOM 1476 N N . SER A 1 186 ? 8.221 5.888 11.620 1.00 83.19 186 SER A N 1
ATOM 1477 C CA . SER A 1 186 ? 8.709 7.259 11.466 1.00 83.19 186 SER A CA 1
ATOM 1478 C C . SER A 1 186 ? 7.900 8.303 12.248 1.00 83.19 186 SER A C 1
ATOM 1480 O O . SER A 1 186 ? 8.423 9.370 12.574 1.00 83.19 186 SER A O 1
ATOM 1482 N N . VAL A 1 187 ? 6.644 7.981 12.558 1.00 83.12 187 VAL A N 1
ATOM 1483 C CA . VAL A 1 187 ? 5.739 8.803 13.360 1.00 83.12 187 VAL A CA 1
ATOM 1484 C C . VAL A 1 187 ? 5.833 8.405 14.830 1.00 83.12 187 VAL A C 1
ATOM 1486 O O . VAL A 1 187 ? 6.036 9.267 15.682 1.00 83.12 187 VAL A O 1
ATOM 1489 N N . LEU A 1 188 ? 5.786 7.102 15.123 1.00 79.81 188 LEU A N 1
ATOM 1490 C CA . LEU A 1 188 ? 5.826 6.577 16.490 1.00 79.81 188 LEU A CA 1
ATOM 1491 C C . LEU A 1 188 ? 7.151 6.885 17.212 1.00 79.81 188 LEU A C 1
ATOM 1493 O O . LEU A 1 188 ? 7.136 7.213 18.395 1.00 79.81 188 LEU A O 1
ATOM 1497 N N . ARG A 1 189 ? 8.296 6.875 16.508 1.00 66.69 189 ARG A N 1
ATOM 1498 C CA . ARG A 1 189 ? 9.622 7.198 17.084 1.00 66.69 189 ARG A CA 1
ATOM 1499 C C . ARG A 1 189 ? 9.777 8.645 17.560 1.00 66.69 189 ARG A C 1
ATOM 1501 O O . ARG A 1 189 ? 10.750 8.943 18.242 1.00 66.69 189 ARG A O 1
ATOM 1508 N N . LYS A 1 190 ? 8.871 9.556 17.190 1.00 59.66 190 LYS A N 1
ATOM 1509 C CA . LYS A 1 190 ? 8.917 10.954 17.652 1.00 59.66 190 LYS A CA 1
ATOM 1510 C C . LYS A 1 190 ? 8.415 11.125 19.092 1.00 59.66 190 LYS A C 1
ATOM 1512 O O . LYS A 1 190 ? 8.529 12.224 19.627 1.00 59.66 190 LYS A O 1
ATOM 1517 N N . ARG A 1 191 ? 7.852 10.081 19.713 1.00 56.22 191 ARG A N 1
ATOM 1518 C CA . ARG A 1 191 ? 7.324 10.113 21.083 1.00 56.22 191 ARG A CA 1
ATOM 1519 C C . ARG A 1 191 ? 8.270 9.358 22.024 1.00 56.22 191 ARG A C 1
ATOM 1521 O O . ARG A 1 191 ? 8.647 8.231 21.720 1.00 56.22 191 ARG A O 1
ATOM 1528 N N . ASP A 1 192 ? 8.664 9.987 23.135 1.00 53.56 192 ASP A N 1
ATOM 1529 C CA . ASP A 1 192 ? 9.615 9.430 24.111 1.00 53.56 192 ASP A CA 1
ATOM 1530 C C . ASP A 1 192 ? 9.222 8.012 24.573 1.00 53.56 192 ASP A C 1
ATOM 1532 O O . ASP A 1 192 ? 8.105 7.778 25.038 1.00 53.56 192 ASP A O 1
ATOM 1536 N N . GLU A 1 193 ? 10.170 7.071 24.492 1.00 54.06 193 GLU A N 1
ATOM 1537 C CA . GLU A 1 193 ? 10.006 5.626 24.750 1.00 54.06 193 GLU A CA 1
ATOM 1538 C C . GLU A 1 193 ? 9.690 5.246 26.219 1.00 54.06 193 GLU A C 1
ATOM 1540 O O . GLU A 1 193 ? 9.643 4.063 26.550 1.00 54.06 193 GLU A O 1
ATOM 1545 N N . PHE A 1 194 ? 9.455 6.210 27.117 1.00 50.62 194 PHE A N 1
ATOM 1546 C CA . PHE A 1 194 ? 9.493 6.005 28.576 1.00 50.62 194 PHE A CA 1
ATOM 1547 C C . PHE A 1 194 ? 8.141 6.026 29.308 1.00 50.62 194 PHE A C 1
ATOM 1549 O O . PHE A 1 194 ? 8.121 6.132 30.534 1.00 50.62 194 PHE A O 1
ATOM 1556 N N . THR A 1 195 ? 7.005 5.901 28.618 1.00 54.16 195 THR A N 1
ATOM 1557 C CA . THR A 1 195 ? 5.692 5.873 29.295 1.00 54.16 195 THR A CA 1
ATOM 1558 C C . THR A 1 195 ? 5.101 4.465 29.370 1.00 54.16 195 THR A C 1
ATOM 1560 O O . THR A 1 195 ? 5.139 3.694 28.414 1.00 54.16 195 THR A O 1
ATOM 1563 N N . THR A 1 196 ? 4.507 4.142 30.521 1.00 54.97 196 THR A N 1
ATOM 1564 C CA . THR A 1 196 ? 3.755 2.906 30.810 1.00 54.97 196 THR A CA 1
ATOM 1565 C C . THR A 1 196 ? 2.485 2.732 29.963 1.00 54.97 196 THR A C 1
ATOM 1567 O O . THR A 1 196 ? 1.807 1.722 30.087 1.00 54.97 196 THR A O 1
ATOM 1570 N N . GLU A 1 197 ? 2.168 3.690 29.087 1.00 65.56 197 GLU A N 1
ATOM 1571 C CA . GLU A 1 197 ? 0.963 3.734 28.244 1.00 65.56 197 GLU A CA 1
ATOM 1572 C C . GLU A 1 197 ? 1.244 3.401 26.769 1.00 65.56 197 GLU A C 1
ATOM 1574 O O . GLU A 1 197 ? 0.389 3.603 25.904 1.00 65.56 197 GLU A O 1
ATOM 1579 N N . LYS A 1 198 ? 2.444 2.893 26.460 1.00 72.31 198 LYS A N 1
ATOM 1580 C CA . LYS A 1 198 ? 2.885 2.621 25.085 1.00 72.31 198 LYS A CA 1
ATOM 1581 C C . LYS A 1 198 ? 1.905 1.740 24.301 1.00 72.31 198 LYS A C 1
ATOM 1583 O O . LYS A 1 198 ? 1.565 2.083 23.176 1.00 72.31 198 LYS A O 1
ATOM 1588 N N . GLU A 1 199 ? 1.410 0.661 24.906 1.00 72.25 199 GLU A N 1
ATOM 1589 C CA . GLU A 1 199 ? 0.478 -0.276 24.256 1.00 72.25 199 GLU A CA 1
ATOM 1590 C C . GLU A 1 199 ? -0.880 0.376 23.938 1.00 72.25 199 GLU A C 1
ATOM 1592 O O . GLU A 1 199 ? -1.411 0.206 22.842 1.00 72.25 199 GLU A O 1
ATOM 1597 N N . SER A 1 200 ? -1.417 1.181 24.864 1.00 78.44 200 SER A N 1
ATOM 1598 C CA . SER A 1 200 ? -2.683 1.911 24.676 1.00 78.44 200 SER A CA 1
ATOM 1599 C C . SER A 1 200 ? -2.573 2.965 23.569 1.00 78.44 200 SER A C 1
ATOM 1601 O O . SER A 1 200 ? -3.464 3.111 22.726 1.00 78.44 200 SER A O 1
ATOM 1603 N N . TYR A 1 201 ? -1.435 3.662 23.518 1.00 83.19 201 TYR A N 1
ATOM 1604 C CA . TYR A 1 201 ? -1.160 4.625 22.461 1.00 83.19 201 TYR A CA 1
ATOM 1605 C C . TYR A 1 201 ? -1.003 3.962 21.089 1.00 83.19 201 TYR A C 1
ATOM 1607 O O . TYR A 1 201 ? -1.570 4.453 20.115 1.00 83.19 201 TYR A O 1
ATOM 1615 N N . GLU A 1 202 ? -0.250 2.862 21.001 1.00 87.00 202 GLU A N 1
ATOM 1616 C CA . GLU A 1 202 ? -0.059 2.125 19.749 1.00 87.00 202 GLU A CA 1
ATOM 1617 C C . GLU A 1 202 ? -1.390 1.588 19.214 1.00 87.00 202 GLU A C 1
ATOM 1619 O O . GLU A 1 202 ? -1.673 1.757 18.029 1.00 87.00 202 GLU A O 1
ATOM 1624 N N . LEU A 1 203 ? -2.245 1.033 20.080 1.00 89.62 203 LEU A N 1
ATOM 1625 C CA . LEU A 1 203 ? -3.588 0.608 19.687 1.00 89.62 203 LEU A CA 1
ATOM 1626 C C . LEU A 1 203 ? -4.418 1.784 19.159 1.00 89.62 203 LEU A C 1
ATOM 1628 O O . LEU A 1 203 ? -4.954 1.695 18.057 1.00 89.62 203 LEU A O 1
ATOM 1632 N N . THR A 1 204 ? -4.486 2.894 19.900 1.00 90.81 204 THR A N 1
ATOM 1633 C CA . THR A 1 204 ? -5.217 4.100 19.467 1.00 90.81 204 THR A CA 1
ATOM 1634 C C . THR A 1 204 ? -4.721 4.593 18.105 1.00 90.81 204 THR A C 1
ATOM 1636 O O . THR A 1 204 ? -5.518 4.885 17.218 1.00 90.81 204 THR A O 1
ATOM 1639 N N . PHE A 1 205 ? -3.403 4.616 17.901 1.00 92.69 205 PHE A N 1
ATOM 1640 C CA . PHE A 1 205 ? -2.798 4.991 16.627 1.00 92.69 205 PHE A CA 1
ATOM 1641 C C . PHE A 1 205 ? -3.220 4.054 15.484 1.00 92.69 205 PHE A C 1
ATOM 1643 O O . PHE A 1 205 ? -3.572 4.532 14.407 1.00 92.69 205 PHE A O 1
ATOM 1650 N N . LEU A 1 206 ? -3.222 2.734 15.698 1.00 93.88 206 LEU A N 1
ATOM 1651 C CA . LEU A 1 206 ? -3.665 1.779 14.677 1.00 93.88 206 LEU A CA 1
ATOM 1652 C C . LEU A 1 206 ? -5.158 1.907 14.366 1.00 93.88 206 LEU A C 1
ATOM 1654 O O . LEU A 1 206 ? -5.543 1.793 13.206 1.00 93.88 206 LEU A O 1
ATOM 1658 N N . ILE A 1 207 ? -5.989 2.193 15.368 1.00 94.56 207 ILE A N 1
ATOM 1659 C CA . ILE A 1 207 ? -7.417 2.473 15.177 1.00 94.56 207 ILE A CA 1
ATOM 1660 C C . ILE A 1 207 ? -7.624 3.750 14.349 1.00 94.56 207 ILE A C 1
ATOM 1662 O O . ILE A 1 207 ? -8.455 3.762 13.439 1.00 94.56 207 ILE A O 1
ATOM 1666 N N . ASP A 1 208 ? -6.851 4.809 14.602 1.00 94.88 208 ASP A N 1
ATOM 1667 C CA . ASP A 1 208 ? -6.907 6.040 13.806 1.00 94.88 208 ASP A CA 1
ATOM 1668 C C . ASP A 1 208 ? -6.456 5.813 12.355 1.00 94.88 208 ASP A C 1
ATOM 1670 O O . ASP A 1 208 ? -7.050 6.366 11.423 1.00 94.88 208 ASP A O 1
ATOM 1674 N N . ILE A 1 209 ? -5.442 4.965 12.140 1.00 95.62 209 ILE A N 1
ATOM 1675 C CA . ILE A 1 209 ? -5.057 4.517 10.797 1.00 95.62 209 ILE A CA 1
ATOM 1676 C C . ILE A 1 209 ? -6.208 3.735 10.161 1.00 95.62 209 ILE A C 1
ATOM 1678 O O . ILE A 1 209 ? -6.572 4.034 9.030 1.00 95.62 209 ILE A O 1
ATOM 1682 N N . LEU A 1 210 ? -6.819 2.782 10.870 1.00 95.06 210 LEU A N 1
ATOM 1683 C CA . LEU A 1 210 ? -7.924 1.972 10.353 1.00 95.06 210 LEU A CA 1
ATOM 1684 C C . LEU A 1 210 ? -9.097 2.853 9.898 1.00 95.06 210 LEU A C 1
ATOM 1686 O O . LEU A 1 210 ? -9.597 2.700 8.782 1.00 95.06 210 LEU A O 1
ATOM 1690 N N . LYS A 1 211 ? -9.463 3.854 10.705 1.00 95.19 211 LYS A N 1
ATOM 1691 C CA . LYS A 1 211 ? -10.440 4.886 10.334 1.00 95.19 211 LYS A CA 1
ATOM 1692 C C . LYS A 1 211 ? -10.045 5.602 9.039 1.00 95.19 211 LYS A C 1
ATOM 1694 O O . LYS A 1 211 ? -10.883 5.773 8.156 1.00 95.19 211 LYS A O 1
ATOM 1699 N N . ALA A 1 212 ? -8.786 6.027 8.921 1.00 94.31 212 ALA A N 1
ATOM 1700 C CA . ALA A 1 212 ? -8.292 6.693 7.719 1.00 94.31 212 ALA A CA 1
ATOM 1701 C C . ALA A 1 212 ? -8.330 5.763 6.496 1.00 94.31 212 ALA A C 1
ATOM 1703 O O . ALA A 1 212 ? -8.673 6.214 5.407 1.00 94.31 212 ALA A O 1
ATOM 1704 N N . THR A 1 213 ? -8.036 4.469 6.660 1.00 93.44 213 THR A N 1
ATOM 1705 C CA . THR A 1 213 ? -8.077 3.512 5.546 1.00 93.44 213 THR A CA 1
ATOM 1706 C C . THR A 1 213 ? -9.483 3.302 4.991 1.00 93.44 213 THR A C 1
ATOM 1708 O O . THR A 1 213 ? -9.637 3.222 3.775 1.00 93.44 213 THR A O 1
ATOM 1711 N N . ASP A 1 214 ? -10.509 3.292 5.851 1.00 93.12 214 ASP A N 1
ATOM 1712 C CA . ASP A 1 214 ? -11.909 3.253 5.411 1.00 93.12 214 ASP A CA 1
ATOM 1713 C C . ASP A 1 214 ? -12.324 4.561 4.724 1.00 93.12 214 ASP A C 1
ATOM 1715 O O . ASP A 1 214 ? -13.007 4.531 3.706 1.00 93.12 214 ASP A O 1
ATOM 1719 N N . PHE A 1 215 ? -11.872 5.709 5.242 1.00 91.00 215 PHE A N 1
ATOM 1720 C CA . PHE A 1 215 ? -12.226 7.019 4.692 1.00 91.00 215 PHE A CA 1
ATOM 1721 C C . PHE A 1 215 ? -11.596 7.291 3.318 1.00 91.00 215 PHE A C 1
ATOM 1723 O O . PHE A 1 215 ? -12.278 7.754 2.408 1.00 91.00 215 PHE A O 1
ATOM 1730 N N . TYR A 1 216 ? -10.298 7.012 3.166 1.00 90.12 216 TYR A N 1
ATOM 1731 C CA . TYR A 1 216 ? -9.559 7.220 1.914 1.00 90.12 216 TYR A CA 1
ATOM 1732 C C . TYR A 1 216 ? -9.656 6.028 0.950 1.00 90.12 216 TYR A C 1
ATOM 1734 O O . TYR A 1 216 ? -9.015 6.054 -0.100 1.00 90.12 216 TYR A O 1
ATOM 1742 N N . GLU A 1 217 ? -10.418 4.989 1.311 1.00 88.56 217 GLU A N 1
ATOM 1743 C CA . GLU A 1 217 ? -10.621 3.765 0.523 1.00 88.56 217 GLU A CA 1
ATOM 1744 C C . GLU A 1 217 ? -9.296 3.152 0.021 1.00 88.56 217 GLU A C 1
ATOM 1746 O O . GLU A 1 217 ? -9.155 2.790 -1.147 1.00 88.56 217 GLU A O 1
ATOM 1751 N N . VAL A 1 218 ? -8.288 3.071 0.900 1.00 87.12 218 VAL A N 1
ATOM 1752 C CA . VAL A 1 218 ? -6.962 2.522 0.559 1.00 87.12 218 VAL A CA 1
ATOM 1753 C C . VAL A 1 218 ? -6.844 1.047 0.950 1.00 87.12 218 VAL A C 1
ATOM 1755 O O . VAL A 1 218 ? -7.337 0.626 1.995 1.00 87.12 218 VAL A O 1
ATOM 1758 N N . GLU A 1 219 ? -6.119 0.264 0.144 1.00 88.25 219 GLU A N 1
ATOM 1759 C CA . GLU A 1 219 ? -5.970 -1.195 0.330 1.00 88.25 219 GLU A CA 1
ATOM 1760 C C . GLU A 1 219 ? -5.191 -1.594 1.602 1.00 88.25 219 GLU A C 1
ATOM 1762 O O . GLU A 1 219 ? -5.176 -2.761 1.981 1.00 88.25 219 GLU A O 1
ATOM 1767 N N . LEU A 1 220 ? -4.589 -0.626 2.304 1.00 92.56 220 LEU A N 1
ATOM 1768 C CA . LEU A 1 220 ? -3.868 -0.813 3.570 1.00 92.56 220 LEU A CA 1
ATOM 1769 C C . LEU A 1 220 ? -4.746 -1.375 4.711 1.00 92.56 220 LEU A C 1
ATOM 1771 O O . LEU A 1 220 ? -4.224 -1.861 5.712 1.00 92.56 220 LEU A O 1
ATOM 1775 N N . LYS A 1 221 ? -6.074 -1.311 4.580 1.00 93.50 221 LYS A N 1
ATOM 1776 C CA . LYS A 1 221 ? -7.033 -1.691 5.624 1.00 93.50 221 LYS A CA 1
ATOM 1777 C C . LYS A 1 221 ? -6.790 -3.090 6.203 1.00 93.50 221 LYS A C 1
ATOM 1779 O O . LYS A 1 221 ? -6.607 -3.223 7.410 1.00 93.50 221 LYS A O 1
ATOM 1784 N N . ASP A 1 222 ? -6.697 -4.102 5.342 1.00 92.88 222 ASP A N 1
ATOM 1785 C CA . ASP A 1 222 ? -6.493 -5.501 5.741 1.00 92.88 222 ASP A CA 1
ATOM 1786 C C . ASP A 1 222 ? -5.182 -5.708 6.516 1.00 92.88 222 ASP A C 1
ATOM 1788 O O . ASP A 1 222 ? -5.145 -6.452 7.496 1.00 92.88 222 ASP A O 1
ATOM 1792 N N . GLU A 1 223 ? -4.106 -5.032 6.100 1.00 93.25 223 GLU A N 1
ATOM 1793 C CA . GLU A 1 223 ? -2.794 -5.104 6.757 1.00 93.25 223 GLU A CA 1
ATOM 1794 C C . GLU A 1 223 ? -2.852 -4.517 8.176 1.00 93.25 223 GLU A C 1
ATOM 1796 O O . GLU A 1 223 ? -2.257 -5.063 9.108 1.00 93.25 223 GLU A O 1
ATOM 1801 N N . VAL A 1 224 ? -3.613 -3.435 8.364 1.00 94.50 224 VAL A N 1
ATOM 1802 C CA . VAL A 1 224 ? -3.811 -2.797 9.674 1.00 94.50 224 VAL A CA 1
ATOM 1803 C C . VAL A 1 224 ? -4.685 -3.663 10.579 1.00 94.50 224 VAL A C 1
ATOM 1805 O O . VAL A 1 224 ? -4.356 -3.827 11.755 1.00 94.50 224 VAL A O 1
ATOM 1808 N N . GLU A 1 225 ? -5.756 -4.259 10.046 1.00 95.12 225 GLU A N 1
ATOM 1809 C CA . GLU A 1 225 ? -6.593 -5.218 10.780 1.00 95.12 225 GLU A CA 1
ATOM 1810 C C . GLU A 1 225 ? -5.763 -6.406 11.283 1.00 95.12 225 GLU A C 1
ATOM 1812 O O . GLU A 1 225 ? -5.786 -6.724 12.475 1.00 95.12 225 GLU A O 1
ATOM 1817 N N . ASP A 1 226 ? -4.967 -7.017 10.401 1.00 93.69 226 ASP A N 1
ATOM 1818 C CA . ASP A 1 226 ? -4.091 -8.132 10.755 1.00 93.69 226 ASP A CA 1
ATOM 1819 C C . ASP A 1 226 ? -3.047 -7.729 11.803 1.00 93.69 226 ASP A C 1
ATOM 1821 O O . ASP A 1 226 ? -2.729 -8.520 12.697 1.00 93.69 226 ASP A O 1
ATOM 1825 N N . LEU A 1 227 ? -2.515 -6.506 11.736 1.00 92.38 227 LEU A N 1
ATOM 1826 C CA . LEU A 1 227 ? -1.563 -6.031 12.733 1.00 92.38 227 LEU A CA 1
ATOM 1827 C C . LEU A 1 227 ? -2.210 -5.908 14.118 1.00 92.38 227 LEU A C 1
ATOM 1829 O O . LEU A 1 227 ? -1.623 -6.388 15.086 1.00 92.38 227 LEU A O 1
ATOM 1833 N N . ILE A 1 228 ? -3.411 -5.323 14.214 1.00 92.50 228 ILE A N 1
ATOM 1834 C CA . ILE A 1 228 ? -4.152 -5.187 15.482 1.00 92.50 228 ILE A CA 1
ATOM 1835 C C . ILE A 1 228 ? -4.470 -6.568 16.075 1.00 92.50 228 ILE A C 1
ATOM 1837 O O . ILE A 1 228 ? -4.344 -6.779 17.283 1.00 92.50 228 ILE A O 1
ATOM 1841 N N . ILE A 1 229 ? -4.857 -7.528 15.229 1.00 93.88 229 ILE A N 1
ATOM 1842 C CA . ILE A 1 229 ? -5.145 -8.904 15.652 1.00 93.88 229 ILE A CA 1
ATOM 1843 C C . ILE A 1 229 ? -3.885 -9.577 16.221 1.00 93.88 229 ILE A C 1
ATOM 1845 O O . ILE A 1 229 ? -3.936 -10.231 17.266 1.00 93.88 229 ILE A O 1
ATOM 1849 N N . ASN A 1 230 ? -2.740 -9.412 15.555 1.00 89.94 230 ASN A N 1
ATOM 1850 C CA . ASN A 1 230 ? -1.504 -10.118 15.898 1.00 89.94 230 ASN A CA 1
ATOM 1851 C C . ASN A 1 230 ? -0.683 -9.449 17.014 1.00 89.94 230 ASN A C 1
ATOM 1853 O O . ASN A 1 230 ? 0.162 -10.105 17.630 1.00 89.94 230 ASN A O 1
ATOM 1857 N N . SER A 1 231 ? -0.924 -8.170 17.307 1.00 82.62 231 SER A N 1
ATOM 1858 C CA . SER A 1 231 ? -0.168 -7.384 18.291 1.00 82.62 231 SER A CA 1
ATOM 1859 C C . SER A 1 231 ? -0.570 -7.626 19.751 1.00 82.62 231 SER A C 1
ATOM 1861 O O . SER A 1 231 ? 0.052 -7.071 20.653 1.00 82.62 231 SER A O 1
ATOM 1863 N N . LYS A 1 232 ? -1.576 -8.477 20.008 1.00 82.44 232 LYS A N 1
ATOM 1864 C CA . LYS A 1 232 ? -2.098 -8.810 21.351 1.00 82.44 232 LYS A CA 1
ATOM 1865 C C . LYS A 1 232 ? -2.660 -7.618 22.142 1.00 82.44 232 LYS A C 1
ATOM 1867 O O . LYS A 1 232 ? -2.865 -7.748 23.346 1.00 82.44 232 LYS A O 1
ATOM 1872 N N . TYR A 1 233 ? -2.955 -6.491 21.490 1.00 84.31 233 TYR A N 1
ATOM 1873 C CA . TYR A 1 233 ? -3.588 -5.346 22.159 1.00 84.31 233 TYR A CA 1
ATOM 1874 C C . TYR A 1 233 ? -5.037 -5.640 22.578 1.00 84.31 233 TYR A C 1
ATOM 1876 O O . TYR A 1 233 ? -5.537 -5.041 23.531 1.00 84.31 233 TYR A O 1
ATOM 1884 N N . ILE A 1 234 ? -5.707 -6.569 21.888 1.00 89.06 234 ILE A N 1
ATOM 1885 C CA . ILE A 1 234 ? -7.084 -6.975 22.183 1.00 89.06 234 ILE A CA 1
ATOM 1886 C C . ILE A 1 234 ? -7.112 -7.846 23.440 1.00 89.06 234 ILE A C 1
ATOM 1888 O O . ILE A 1 234 ? -6.481 -8.904 23.506 1.00 89.06 234 ILE A O 1
ATOM 1892 N N . ASN A 1 235 ? -7.896 -7.420 24.420 1.00 89.44 235 ASN A N 1
ATOM 1893 C CA . ASN A 1 235 ? -8.135 -8.135 25.661 1.00 89.44 235 ASN A CA 1
ATOM 1894 C C . ASN A 1 235 ? -9.598 -7.967 26.109 1.00 89.44 235 ASN A C 1
ATOM 1896 O O . ASN A 1 235 ? -10.383 -7.252 25.488 1.00 89.44 235 ASN A O 1
ATOM 1900 N N . PHE A 1 236 ? -9.976 -8.641 27.194 1.00 86.06 236 PHE A N 1
ATOM 1901 C CA . PHE A 1 236 ? -11.351 -8.634 27.699 1.00 86.06 236 PHE A CA 1
ATOM 1902 C C . PHE A 1 236 ? -11.861 -7.230 28.104 1.00 86.06 236 PHE A C 1
ATOM 1904 O O . PHE A 1 236 ? -13.075 -7.044 28.130 1.00 86.06 236 PHE A O 1
ATOM 1911 N N . ALA A 1 237 ? -10.971 -6.240 28.293 1.00 84.25 237 ALA A N 1
ATOM 1912 C CA . ALA A 1 237 ? -11.311 -4.856 28.646 1.00 84.25 237 ALA A CA 1
ATOM 1913 C C . ALA A 1 237 ? -11.724 -3.986 27.472 1.00 84.25 237 ALA A C 1
ATOM 1915 O O . ALA A 1 237 ? -12.580 -3.122 27.623 1.00 84.25 237 ALA A O 1
ATOM 1916 N N . ASN A 1 238 ? -11.090 -4.181 26.320 1.00 88.06 238 ASN A N 1
ATOM 1917 C CA . ASN A 1 238 ? -11.246 -3.289 25.175 1.00 88.06 238 ASN A CA 1
ATOM 1918 C C . ASN A 1 238 ? -11.926 -3.963 23.978 1.00 88.06 238 ASN A C 1
ATOM 1920 O O . ASN A 1 238 ? -12.309 -3.275 23.037 1.00 88.06 238 ASN A O 1
ATOM 1924 N N . VAL A 1 239 ? -12.124 -5.287 23.998 1.00 91.00 239 VAL A N 1
ATOM 1925 C CA . VAL A 1 239 ? -12.647 -6.030 22.839 1.00 91.00 239 VAL A CA 1
ATOM 1926 C C . VAL A 1 239 ? -14.016 -5.537 22.361 1.00 91.00 239 VAL A C 1
ATOM 1928 O O . VAL A 1 239 ? -14.256 -5.509 21.158 1.00 91.00 239 VAL A O 1
ATOM 1931 N N . CYS A 1 240 ? -14.900 -5.111 23.265 1.00 89.19 240 CYS A N 1
ATOM 1932 C CA . CYS A 1 240 ? -16.216 -4.587 22.893 1.00 89.19 240 CYS A CA 1
ATOM 1933 C C . CYS A 1 240 ? -16.115 -3.230 22.180 1.00 89.19 240 CYS A C 1
ATOM 1935 O O . CYS A 1 240 ? -16.755 -3.036 21.152 1.00 89.19 240 CYS A O 1
ATOM 1937 N N . GLU A 1 241 ? -15.273 -2.320 22.676 1.00 89.81 241 GLU A N 1
ATOM 1938 C CA . GLU A 1 241 ? -15.023 -1.029 22.022 1.00 89.81 241 GLU A CA 1
ATOM 1939 C C . GLU A 1 241 ? -14.385 -1.237 20.641 1.00 89.81 241 GLU A C 1
ATOM 1941 O O . GLU A 1 241 ? -14.818 -0.658 19.645 1.00 89.81 241 GLU A O 1
ATOM 1946 N N . ILE A 1 242 ? -13.397 -2.131 20.551 1.00 92.75 242 ILE A N 1
ATOM 1947 C CA . ILE A 1 242 ? -12.744 -2.471 19.282 1.00 92.75 242 ILE A CA 1
ATOM 1948 C C . ILE A 1 242 ? -13.747 -3.102 18.308 1.00 92.75 242 ILE A C 1
ATOM 1950 O O . ILE A 1 242 ? -13.693 -2.803 17.117 1.00 92.75 242 ILE A O 1
ATOM 1954 N N . LEU A 1 243 ? -14.682 -3.931 18.787 1.00 93.81 243 LEU A N 1
ATOM 1955 C CA . LEU A 1 243 ? -15.751 -4.490 17.959 1.00 93.81 243 LEU A CA 1
ATOM 1956 C C . LEU A 1 243 ? -16.635 -3.382 17.368 1.00 93.81 243 LEU A C 1
ATOM 1958 O O . LEU A 1 243 ? -16.839 -3.356 16.155 1.00 93.81 243 LEU A O 1
ATOM 1962 N N . GLU A 1 244 ? -17.104 -2.440 18.188 1.00 92.25 244 GLU A N 1
ATOM 1963 C CA . GLU A 1 244 ? -17.908 -1.302 17.719 1.00 92.25 244 GLU A CA 1
ATOM 1964 C C . GLU A 1 244 ? -17.163 -0.460 16.674 1.00 92.25 244 GLU A C 1
ATOM 1966 O O . GLU A 1 244 ? -17.719 -0.101 15.633 1.00 92.25 244 GLU A O 1
ATOM 1971 N N . LEU A 1 245 ? -15.884 -0.170 16.924 1.00 94.00 245 LEU A N 1
ATOM 1972 C CA . LEU A 1 245 ? -15.036 0.574 15.995 1.00 94.00 245 LEU A CA 1
ATOM 1973 C C . LEU A 1 245 ? -14.801 -0.201 14.696 1.00 94.00 245 LEU A C 1
ATOM 1975 O O . LEU A 1 245 ? -14.848 0.390 13.617 1.00 94.00 245 LEU A O 1
ATOM 1979 N N . SER A 1 246 ? -14.592 -1.516 14.779 1.00 94.50 246 SER A N 1
ATOM 1980 C CA . SER A 1 246 ? -14.404 -2.363 13.601 1.00 94.50 246 SER A CA 1
ATOM 1981 C C . SER A 1 246 ? -15.649 -2.386 12.713 1.00 94.50 246 SER A C 1
ATOM 1983 O O . SER A 1 246 ? -15.530 -2.255 11.498 1.00 94.50 246 SER A O 1
ATOM 1985 N N . ASP A 1 247 ? -16.848 -2.435 13.299 1.00 92.81 247 ASP A N 1
ATOM 1986 C CA . ASP A 1 247 ? -18.101 -2.355 12.548 1.00 92.81 247 ASP A CA 1
ATOM 1987 C C . ASP A 1 247 ? -18.274 -0.970 11.909 1.00 92.81 247 ASP A C 1
ATOM 1989 O O . ASP A 1 247 ? -18.518 -0.849 10.705 1.00 92.81 247 ASP A O 1
ATOM 1993 N N . LYS A 1 248 ? -18.024 0.092 12.687 1.00 94.12 248 LYS A N 1
ATOM 1994 C CA . LYS A 1 248 ? -18.092 1.485 12.228 1.00 94.12 248 LYS A CA 1
ATOM 1995 C C . LYS A 1 248 ? -17.169 1.767 11.044 1.00 94.12 248 LYS A C 1
ATOM 1997 O O . LYS A 1 248 ? -17.558 2.498 10.135 1.00 94.12 248 LYS A O 1
ATOM 2002 N N . PHE A 1 249 ? -15.957 1.219 11.064 1.00 93.81 249 PHE A N 1
ATOM 2003 C CA . PHE A 1 249 ? -14.962 1.396 10.007 1.00 93.81 249 PHE A CA 1
ATOM 2004 C C . PHE A 1 249 ? -14.981 0.258 8.989 1.00 93.81 249 PHE A C 1
ATOM 2006 O O . PHE A 1 249 ? -14.035 0.140 8.223 1.00 93.81 249 PHE A O 1
ATOM 2013 N N . LYS A 1 250 ? -16.020 -0.593 8.965 1.00 93.12 250 LYS A N 1
ATOM 2014 C CA . LYS A 1 250 ? -16.190 -1.717 8.022 1.00 93.12 250 LYS A CA 1
ATOM 2015 C C . LYS A 1 250 ? -14.964 -2.644 7.949 1.00 93.12 250 LYS A C 1
ATOM 2017 O O . LYS A 1 250 ? -14.594 -3.108 6.869 1.00 93.12 250 LYS A O 1
ATOM 2022 N N . ALA A 1 251 ? -14.294 -2.839 9.077 1.00 94.44 251 ALA A N 1
ATOM 2023 C CA . ALA A 1 251 ? -13.104 -3.659 9.246 1.00 94.44 251 ALA A CA 1
ATOM 2024 C C . ALA A 1 251 ? -13.520 -5.101 9.555 1.00 94.44 251 ALA A C 1
ATOM 2026 O O . ALA A 1 251 ? -13.679 -5.499 10.711 1.00 94.44 251 ALA A O 1
ATOM 2027 N N . THR A 1 252 ? -13.817 -5.854 8.497 1.00 94.25 252 THR A N 1
ATOM 2028 C CA . THR A 1 252 ? -14.504 -7.150 8.608 1.00 94.25 252 THR A CA 1
ATOM 2029 C C . THR A 1 252 ? -13.673 -8.234 9.293 1.00 94.25 252 THR A C 1
ATOM 2031 O O . THR A 1 252 ? -14.217 -9.008 10.073 1.00 94.25 252 THR A O 1
ATOM 2034 N N . ARG A 1 253 ? -12.355 -8.271 9.078 1.00 95.38 253 ARG A N 1
ATOM 2035 C CA . ARG A 1 253 ? -11.472 -9.300 9.650 1.00 95.38 253 ARG A CA 1
ATOM 2036 C C . ARG A 1 253 ? -11.287 -9.066 11.146 1.00 95.38 253 ARG A C 1
ATOM 2038 O O . ARG A 1 253 ? -11.328 -10.013 11.932 1.00 95.38 253 ARG A O 1
ATOM 2045 N N . LEU A 1 254 ? -11.121 -7.804 11.541 1.00 95.81 254 LEU A N 1
ATOM 2046 C CA . LEU A 1 254 ? -11.043 -7.385 12.936 1.00 95.81 254 LEU A CA 1
ATOM 2047 C C . LEU A 1 254 ? -12.372 -7.622 13.656 1.00 95.81 254 LEU A C 1
ATOM 2049 O O . LEU A 1 254 ? -12.364 -8.141 14.772 1.00 95.81 254 LEU A O 1
ATOM 2053 N N . LYS A 1 255 ? -13.499 -7.320 13.000 1.00 95.44 255 LYS A N 1
ATOM 2054 C CA . LYS A 1 255 ? -14.840 -7.611 13.516 1.00 95.44 255 LYS A CA 1
A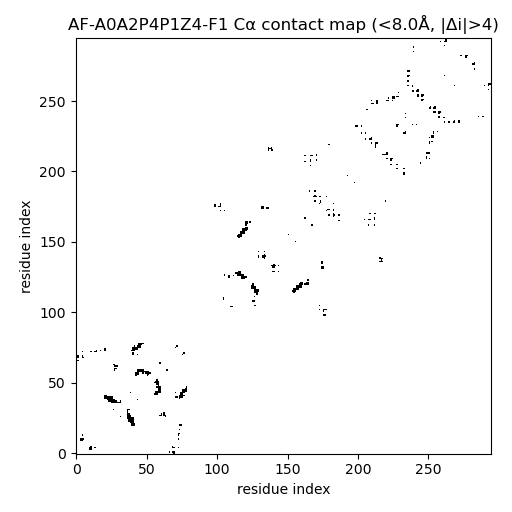TOM 2055 C C . LYS A 1 255 ? -15.008 -9.102 13.801 1.00 95.44 255 LYS A C 1
ATOM 2057 O O . LYS A 1 255 ? -15.250 -9.474 14.949 1.00 95.44 255 LYS A O 1
ATOM 2062 N N . ASP A 1 256 ? -14.781 -9.951 12.800 1.00 95.75 256 ASP A N 1
ATOM 2063 C CA . ASP A 1 256 ? -14.894 -11.409 12.923 1.00 95.75 256 ASP A CA 1
ATOM 2064 C C . ASP A 1 256 ? -13.993 -11.957 14.044 1.00 95.75 256 ASP A C 1
ATOM 2066 O O . ASP A 1 256 ? -14.381 -12.845 14.815 1.00 95.75 256 ASP A O 1
ATOM 2070 N N . TYR A 1 257 ? -12.777 -11.414 14.168 1.00 96.06 257 TYR A N 1
ATOM 2071 C CA . TYR A 1 257 ? -11.864 -11.774 15.246 1.00 96.06 257 TYR A CA 1
ATOM 2072 C C . TYR A 1 257 ? -12.408 -11.376 16.624 1.00 96.06 257 TYR A C 1
ATOM 2074 O O . TYR A 1 257 ? -12.402 -12.209 17.535 1.00 96.06 257 TYR A O 1
ATOM 2082 N N . CYS A 1 258 ? -12.896 -10.144 16.792 1.00 94.56 258 CYS A N 1
ATOM 2083 C CA . CYS A 1 258 ? -13.469 -9.669 18.051 1.00 94.56 258 CYS A CA 1
ATOM 2084 C C . CYS A 1 258 ? -14.696 -10.491 18.464 1.00 94.56 258 CYS A C 1
ATOM 2086 O O . CYS A 1 258 ? -14.782 -10.921 19.615 1.00 94.56 258 CYS A O 1
ATOM 2088 N N . GLU A 1 259 ? -15.601 -10.795 17.531 1.00 93.81 259 GLU A N 1
ATOM 2089 C CA . GLU A 1 259 ? -16.762 -11.654 17.790 1.00 93.81 259 GLU A CA 1
ATOM 2090 C C . GLU A 1 259 ? -16.330 -13.045 18.272 1.00 93.81 259 GLU A C 1
ATOM 2092 O O . GLU A 1 259 ? -16.839 -13.569 19.269 1.00 93.81 259 GLU A O 1
ATOM 2097 N N . LYS A 1 260 ? -15.326 -13.641 17.618 1.00 94.62 260 LYS A N 1
ATOM 2098 C CA . LYS A 1 260 ? -14.766 -14.933 18.029 1.00 94.62 260 LYS A CA 1
ATOM 2099 C C . LYS A 1 260 ? -14.074 -14.862 19.392 1.00 94.62 260 LYS A C 1
ATOM 2101 O O . LYS A 1 260 ? -14.222 -15.786 20.195 1.00 94.62 260 LYS A O 1
ATOM 2106 N N . TYR A 1 261 ? -13.336 -13.790 19.671 1.00 93.94 261 TYR A N 1
ATOM 2107 C CA . TYR A 1 261 ? -12.678 -13.574 20.959 1.00 93.94 261 TYR A CA 1
ATOM 2108 C C . TYR A 1 261 ? -13.705 -13.492 22.092 1.00 93.94 261 TYR A C 1
ATOM 2110 O O . TYR A 1 261 ? -13.542 -14.151 23.122 1.00 93.94 261 TYR A O 1
ATOM 2118 N N . ILE A 1 262 ? -14.786 -12.739 21.880 1.00 92.25 262 ILE A N 1
ATOM 2119 C CA . ILE A 1 262 ? -15.902 -12.603 22.818 1.00 92.25 262 ILE A CA 1
ATOM 2120 C C . ILE A 1 262 ? -16.574 -13.956 23.063 1.00 92.25 262 ILE A C 1
ATOM 2122 O O . ILE A 1 262 ? -16.769 -14.331 24.218 1.00 92.25 262 ILE A O 1
ATOM 2126 N N . LYS A 1 263 ? -16.866 -14.731 22.007 1.00 91.62 263 LYS A N 1
ATOM 2127 C CA . LYS A 1 263 ? -17.446 -16.084 22.133 1.00 91.62 263 LYS A CA 1
ATOM 2128 C C . LYS A 1 263 ? -16.598 -16.990 23.027 1.00 91.62 263 LYS A C 1
ATOM 2130 O O . LYS A 1 263 ? -17.135 -17.692 23.880 1.00 91.62 263 LYS A O 1
ATOM 2135 N N . LEU A 1 264 ? -15.276 -16.966 22.848 1.00 92.31 264 LEU A N 1
ATOM 2136 C CA . LEU A 1 264 ? -14.344 -17.820 23.592 1.00 92.31 264 LEU A CA 1
ATOM 2137 C C . LEU A 1 264 ? -14.121 -17.368 25.045 1.00 92.31 264 LEU A C 1
ATOM 2139 O O . LEU A 1 264 ? -13.885 -18.214 25.903 1.00 92.31 264 LEU A O 1
ATOM 2143 N N . ASN A 1 265 ? -14.212 -16.066 25.332 1.00 90.19 265 ASN A N 1
ATOM 2144 C CA . ASN A 1 265 ? -13.888 -15.481 26.642 1.00 90.19 265 ASN A CA 1
ATOM 2145 C C . ASN A 1 265 ? -15.102 -14.850 27.340 1.00 90.19 265 ASN A C 1
ATOM 2147 O O . ASN A 1 265 ? -14.947 -14.004 28.219 1.00 90.19 265 ASN A O 1
ATOM 2151 N N . ARG A 1 266 ? -16.317 -15.264 26.961 1.00 85.81 266 ARG A N 1
ATOM 2152 C CA . ARG A 1 266 ? -17.580 -14.602 27.317 1.00 85.81 266 ARG A CA 1
ATOM 2153 C C . ARG A 1 266 ? -17.711 -14.260 28.798 1.00 85.81 266 ARG A C 1
ATOM 2155 O O . ARG A 1 266 ? -18.124 -13.154 29.126 1.00 85.81 266 ARG A O 1
ATOM 2162 N N . GLN A 1 267 ? -17.384 -15.203 29.681 1.00 86.06 267 GLN A N 1
ATOM 2163 C CA . GLN A 1 267 ? -17.536 -14.988 31.119 1.00 86.06 267 GLN A CA 1
ATOM 2164 C C . GLN A 1 267 ? -16.621 -13.865 31.620 1.00 86.06 267 GLN A C 1
ATOM 2166 O O . GLN A 1 267 ? -17.096 -12.986 32.321 1.00 86.06 267 GLN A O 1
ATOM 2171 N N . LEU A 1 268 ? -15.358 -13.838 31.179 1.00 87.38 268 LEU A N 1
ATOM 2172 C CA . LEU A 1 268 ? -14.394 -12.801 31.564 1.00 87.38 268 LEU A CA 1
ATOM 2173 C C . LEU A 1 268 ? -14.812 -11.416 31.063 1.00 87.38 268 LEU A C 1
ATOM 2175 O O . LEU A 1 268 ? -14.687 -10.436 31.790 1.00 87.38 268 LEU A O 1
ATOM 2179 N N . VAL A 1 269 ? -15.343 -11.345 29.838 1.00 85.69 269 VAL A N 1
ATOM 2180 C CA . VAL A 1 269 ? -15.858 -10.091 29.268 1.00 85.69 269 VAL A CA 1
ATOM 2181 C C . VAL A 1 269 ? -17.063 -9.594 30.074 1.00 85.69 269 VAL A C 1
ATOM 2183 O O . VAL A 1 269 ? -17.126 -8.421 30.424 1.00 85.69 269 VAL A O 1
ATOM 2186 N N . ILE A 1 270 ? -18.002 -10.479 30.430 1.00 83.38 270 ILE A N 1
ATOM 2187 C CA . ILE A 1 270 ? -19.163 -10.116 31.258 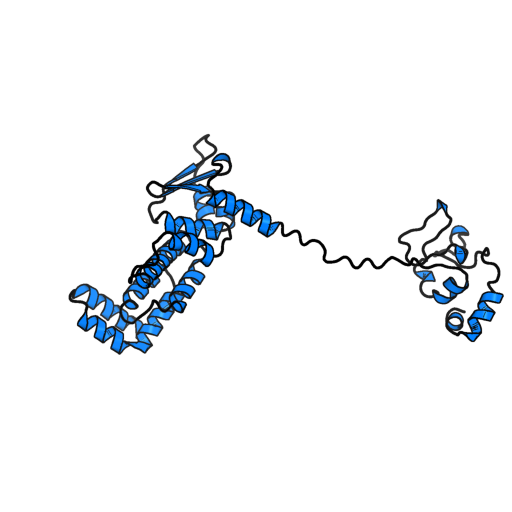1.00 83.38 270 ILE A CA 1
ATOM 2188 C C . ILE A 1 270 ? -18.729 -9.659 32.648 1.00 83.38 270 ILE A C 1
ATOM 2190 O O . ILE A 1 270 ? -19.198 -8.620 33.102 1.00 83.38 270 ILE A O 1
ATOM 2194 N N . ASP A 1 271 ? -17.853 -10.411 33.312 1.00 83.44 271 ASP A N 1
ATOM 2195 C CA . ASP A 1 271 ? -17.404 -10.103 34.671 1.00 83.44 271 ASP A CA 1
ATOM 2196 C C . ASP A 1 271 ? -16.776 -8.703 34.724 1.00 83.44 271 ASP A C 1
ATOM 2198 O O . ASP A 1 271 ? -17.137 -7.899 35.585 1.00 83.44 271 ASP A O 1
ATOM 2202 N N . GLN A 1 272 ? -15.952 -8.355 33.729 1.00 78.81 272 GLN A N 1
ATOM 2203 C CA . GLN A 1 272 ? -15.391 -7.013 33.625 1.00 78.81 272 GLN A CA 1
ATOM 2204 C C . GLN A 1 272 ? -16.452 -5.930 33.373 1.00 78.81 272 GLN A C 1
ATOM 2206 O O . GLN A 1 272 ? -16.395 -4.861 33.983 1.00 78.81 272 GLN A O 1
ATOM 2211 N N . LEU A 1 273 ? -17.441 -6.188 32.511 1.00 74.31 273 LEU A N 1
ATOM 2212 C CA . LEU A 1 273 ? -18.522 -5.231 32.250 1.00 74.31 273 LEU A CA 1
ATOM 2213 C C . LEU A 1 273 ? -19.357 -4.934 33.502 1.00 74.31 273 LEU A C 1
ATOM 2215 O O . LEU A 1 273 ? -19.833 -3.813 33.685 1.00 74.31 273 LEU A O 1
ATOM 2219 N N . VAL A 1 274 ? -19.554 -5.939 34.361 1.00 74.25 274 VAL A N 1
ATOM 2220 C CA . VAL A 1 274 ? -20.277 -5.783 35.629 1.00 74.25 274 VAL A CA 1
ATOM 2221 C C . VAL A 1 274 ? -19.477 -4.963 36.640 1.00 74.25 274 VAL A C 1
ATOM 2223 O O . VAL A 1 274 ? -20.089 -4.224 37.412 1.00 74.25 274 VAL A O 1
ATOM 2226 N N . GLU A 1 275 ? -18.150 -5.092 36.633 1.00 71.12 275 GLU A N 1
ATOM 2227 C CA . GLU A 1 275 ? -17.252 -4.481 37.616 1.00 71.12 275 GLU A CA 1
ATOM 2228 C C . GLU A 1 275 ? -16.876 -3.022 37.284 1.00 71.12 275 GLU A C 1
ATOM 2230 O O . GLU A 1 275 ? -16.718 -2.229 38.209 1.00 71.12 275 GLU A O 1
ATOM 2235 N N . PHE A 1 276 ? -16.788 -2.639 35.998 1.00 62.81 276 PHE A N 1
ATOM 2236 C CA . PHE A 1 276 ? -16.218 -1.339 35.589 1.00 62.81 276 PHE A CA 1
ATOM 2237 C C . PHE A 1 276 ? -17.178 -0.330 34.931 1.00 62.81 276 PHE A C 1
ATOM 2239 O O . PHE A 1 276 ? -16.866 0.860 34.935 1.00 62.81 276 PHE A O 1
ATOM 2246 N N . HIS A 1 277 ? -18.338 -0.734 34.393 1.00 63.00 277 HIS A N 1
ATOM 2247 C CA . HIS A 1 277 ? -19.286 0.229 33.805 1.00 63.00 277 HIS A CA 1
ATOM 2248 C C . HIS A 1 277 ? -20.359 0.645 34.822 1.00 63.00 277 HIS A C 1
ATOM 2250 O O . HIS A 1 277 ? -21.374 -0.038 35.001 1.00 63.00 277 HIS A O 1
ATOM 2256 N N . GLU A 1 278 ? -20.140 1.794 35.473 1.00 57.88 278 GLU A N 1
ATOM 2257 C CA . GLU A 1 278 ? -21.167 2.485 36.271 1.00 57.88 278 GLU A CA 1
ATOM 2258 C C . GLU A 1 278 ? -22.264 3.103 35.381 1.00 57.88 278 GLU A C 1
ATOM 2260 O O . GLU A 1 278 ? -23.414 3.232 35.813 1.00 57.88 278 GLU A O 1
ATOM 2265 N N . ASP A 1 279 ? -21.941 3.438 34.122 1.00 66.00 279 ASP A N 1
ATOM 2266 C CA . ASP A 1 279 ? -22.914 3.940 33.150 1.00 66.00 279 ASP A CA 1
ATOM 2267 C C . ASP A 1 279 ? -23.816 2.800 32.648 1.00 66.00 279 ASP A C 1
ATOM 2269 O O . ASP A 1 279 ? -23.415 1.887 31.918 1.00 66.00 279 ASP A O 1
ATOM 2273 N N . THR A 1 280 ? -25.084 2.870 33.048 1.00 64.62 280 THR A N 1
ATOM 2274 C CA . THR A 1 280 ? -26.113 1.876 32.728 1.00 64.62 280 THR A CA 1
ATOM 2275 C C . THR A 1 280 ? -26.431 1.812 31.234 1.00 64.62 280 THR A C 1
ATOM 2277 O O . THR A 1 280 ? -26.874 0.767 30.759 1.00 64.62 280 THR A O 1
ATOM 2280 N N . ASN A 1 281 ? -26.198 2.890 30.481 1.00 67.94 281 ASN A N 1
ATOM 2281 C CA . ASN A 1 281 ? -26.502 2.967 29.057 1.00 67.94 281 ASN A CA 1
ATOM 2282 C C . ASN A 1 281 ? -25.412 2.306 28.201 1.00 67.94 281 ASN A C 1
ATOM 2284 O O . ASN A 1 281 ? -25.730 1.525 27.304 1.00 67.94 281 ASN A O 1
ATOM 2288 N N . GLU A 1 282 ? -24.134 2.562 28.500 1.00 65.81 282 GLU A N 1
ATOM 2289 C CA . GLU A 1 282 ? -23.012 1.864 27.847 1.00 65.81 282 GLU A CA 1
ATOM 2290 C C . GLU A 1 282 ? -23.061 0.365 28.132 1.00 65.81 282 GLU A C 1
ATOM 2292 O O . GLU A 1 282 ? -22.998 -0.456 27.215 1.00 65.81 282 GLU A O 1
ATOM 2297 N N . ARG A 1 283 ? -23.307 0.006 29.396 1.00 70.50 283 ARG A N 1
ATOM 2298 C CA . ARG A 1 283 ? -23.469 -1.387 29.810 1.00 70.50 283 ARG A CA 1
ATOM 2299 C C . ARG A 1 283 ? -24.613 -2.090 29.075 1.00 70.50 283 ARG A C 1
ATOM 2301 O O . ARG A 1 283 ? -24.464 -3.255 28.711 1.00 70.50 283 ARG A O 1
ATOM 2308 N N . SER A 1 284 ? -25.742 -1.412 28.846 1.00 72.12 284 SER A N 1
ATOM 2309 C CA . SER A 1 284 ? -26.870 -1.988 28.100 1.00 72.12 284 SER A CA 1
ATOM 2310 C C . SER A 1 284 ? -26.511 -2.247 26.636 1.00 72.12 284 SER A C 1
ATOM 2312 O O . SER A 1 284 ? -26.768 -3.340 26.144 1.00 72.12 284 SER A O 1
ATOM 2314 N N . LYS A 1 285 ? -25.859 -1.293 25.957 1.00 72.38 285 LYS A N 1
ATOM 2315 C CA . LYS A 1 285 ? -25.422 -1.464 24.558 1.00 72.38 285 LYS A CA 1
ATOM 2316 C C . LYS A 1 285 ? -24.420 -2.605 24.397 1.00 72.38 285 LYS A C 1
ATOM 2318 O O . LYS A 1 285 ? -24.545 -3.412 23.479 1.00 72.38 285 LYS A O 1
ATOM 2323 N N . MET A 1 286 ? -23.456 -2.708 25.312 1.00 72.06 286 MET A N 1
ATOM 2324 C CA . MET A 1 286 ? -22.482 -3.802 25.309 1.00 72.06 286 MET A CA 1
ATOM 2325 C C . MET A 1 286 ? -23.139 -5.160 25.583 1.00 72.06 286 MET A C 1
ATOM 2327 O O . MET A 1 286 ? -22.759 -6.155 24.970 1.00 72.06 286 MET A O 1
ATOM 2331 N N . LEU A 1 287 ? -24.154 -5.224 26.453 1.00 75.19 287 LEU A N 1
ATOM 2332 C CA . LEU A 1 287 ? -24.940 -6.445 26.656 1.00 75.19 287 LEU A CA 1
ATOM 2333 C C . LEU A 1 287 ? -25.711 -6.849 25.392 1.00 75.19 287 LEU A C 1
ATOM 2335 O O . LEU A 1 287 ? -25.727 -8.035 25.061 1.00 75.19 287 LEU A O 1
ATOM 2339 N N . ASP A 1 288 ? -26.288 -5.891 24.668 1.00 78.06 288 ASP A N 1
ATOM 2340 C CA . ASP A 1 288 ? -26.972 -6.152 23.397 1.00 78.06 288 ASP A CA 1
ATOM 2341 C C . ASP A 1 288 ? -25.997 -6.681 22.331 1.00 78.06 288 ASP A C 1
ATOM 2343 O O . ASP A 1 288 ? -26.311 -7.649 21.636 1.00 78.06 288 ASP A O 1
ATOM 2347 N N . LEU A 1 289 ? -24.778 -6.134 22.257 1.00 74.12 289 LEU A N 1
ATOM 2348 C CA . LEU A 1 289 ? -23.711 -6.658 21.392 1.00 74.12 289 LEU A CA 1
ATOM 2349 C C . LEU A 1 289 ? -23.339 -8.103 21.752 1.00 74.12 289 LEU A C 1
ATOM 2351 O O . LEU A 1 289 ? -23.243 -8.953 20.870 1.00 74.12 289 LEU A O 1
ATOM 2355 N N . LEU A 1 290 ? -23.183 -8.417 23.042 1.00 77.56 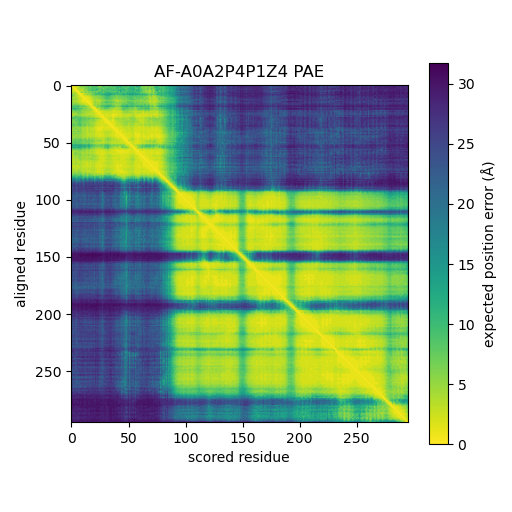290 LEU A N 1
ATOM 2356 C CA . LEU A 1 290 ? -22.897 -9.785 23.495 1.00 77.56 290 LEU A CA 1
ATOM 2357 C C . LEU A 1 290 ? -24.021 -10.776 23.161 1.00 77.56 290 LEU A C 1
ATOM 2359 O O . LEU A 1 290 ? -23.753 -11.967 22.986 1.00 77.56 290 LEU A O 1
ATOM 2363 N N . LEU A 1 291 ? -25.271 -10.310 23.115 1.00 77.06 291 LEU A N 1
ATOM 2364 C CA . LEU A 1 291 ? -26.415 -11.114 22.691 1.00 77.06 291 LEU A CA 1
ATOM 2365 C C . LEU A 1 291 ? -26.419 -11.314 21.172 1.00 77.06 291 LEU A C 1
ATOM 2367 O O . LEU A 1 291 ? -26.606 -12.444 20.731 1.00 77.06 291 LEU A O 1
ATOM 2371 N N . ALA A 1 292 ? -26.138 -10.267 20.393 1.00 76.69 292 ALA A N 1
ATOM 2372 C CA . ALA A 1 292 ? -26.081 -10.329 18.932 1.00 76.69 292 ALA A CA 1
ATOM 2373 C C . ALA A 1 292 ? -24.974 -11.262 18.419 1.00 76.69 292 ALA A C 1
ATOM 2375 O O . ALA A 1 292 ? -25.163 -11.972 17.439 1.00 76.69 292 ALA A O 1
ATOM 2376 N N . VAL A 1 293 ? -23.836 -11.323 19.116 1.00 75.94 293 VAL A N 1
ATOM 2377 C CA . VAL A 1 293 ? -22.738 -12.235 18.769 1.00 75.94 293 VAL A CA 1
ATOM 2378 C C . VAL A 1 293 ? -23.143 -13.714 18.932 1.00 75.94 293 VAL A C 1
ATOM 2380 O O . VAL A 1 293 ? -22.512 -14.575 18.330 1.00 75.94 293 VAL A O 1
ATOM 2383 N N . ASN A 1 294 ? -24.176 -14.054 19.710 1.00 61.19 294 ASN A N 1
ATOM 2384 C CA . ASN A 1 294 ? -24.584 -15.446 19.956 1.00 61.19 294 ASN A CA 1
ATOM 2385 C C . ASN A 1 294 ? -25.523 -16.059 18.899 1.00 61.19 294 ASN A C 1
ATOM 2387 O O . ASN A 1 294 ? -25.732 -17.275 18.956 1.00 61.19 294 ASN A O 1
ATOM 2391 N N . GLU A 1 295 ? -26.089 -15.262 17.992 1.00 52.50 295 GLU A N 1
ATOM 2392 C CA . GLU A 1 295 ? -26.910 -15.746 16.865 1.00 52.50 295 GLU A CA 1
ATOM 2393 C C . GLU A 1 295 ? -26.042 -16.200 15.677 1.00 52.50 295 GLU A C 1
ATOM 2395 O O . GLU A 1 295 ? -26.477 -17.144 14.976 1.00 52.50 295 GLU A O 1
#

Nearest PDB structures (foldseek):
  9dtq-assembly1_B  TM=6.267E-01  e=9.452E-06  Homo sapiens
  4hxi-assembly1_A  TM=6.028E-01  e=1.467E-05  Homo sapiens
  8p2n-assembly1_B  TM=7.794E-01  e=1.514E-03  Xenopus laevis
  8rir-assembly1_B  TM=7.912E-01  e=1.669E-03  Xenopus laevis
  8voj-assembly1_B  TM=5.675E-01  e=2.149E-04  Homo sapiens

InterPro domains:
  IPR000210 BTB/POZ domain [PF00651] (111-192)
  IPR000210 BTB/POZ domain [PS50097] (115-176)
  IPR000210 BTB/POZ domain [SM00225] (115-266)
  IPR011333 SKP1/BTB/POZ domain superfamily [G3DSA:3.30.710.10] (85-264)
  IPR011333 SKP1/BTB/POZ domain superfamily [SSF54695] (110-263)

Foldseek 3Di:
DLVLLVDPVSLVVLCVVLVDQADQDDQQDDDPPPPLSRGGLQLEEEPDPAHPVVVSRGYRDPVCVSSVSSSVSRNYYYDDDPPDPPPDDPPPPVVVVVLVVQLCCQVVVPDLVQFQEWEDFPPDIGGHHLVLLLVQAVLSVCVVVPPDDPDPDSHYYHYDYLAHPLLVQLVRSVSSVDDSVVSNCVSLVVDDPDDPCSLVVVLVSLLRNLLVCLVRVGPCNQVSLVCNLPVPSDDLQCLLVQLVSCVVSVSVSNNVSSLVVCVVCVVSNLVNLVVPDPPPVVSVVSVVVSVVSVD

pLDDT: mean 84.23, std 12.15, range [44.28, 96.06]

Mean predicted aligned error: 14.41 Å

Organism: Rhizophagus irregularis (strain DAOM 181602 / DAOM 197198 / MUCL 43194) (NCBI:txid747089)